Protein AF-A0A1M5PLD4-F1 (afdb_monomer)

Solvent-accessible surface area (backbone atoms only — not comparable to full-atom values): 11336 Å² total; per-residue (Å²): 134,87,62,93,56,51,36,60,50,42,36,48,51,48,53,49,51,46,45,51,51,51,41,50,60,40,27,74,75,39,67,71,73,40,43,75,38,76,52,76,76,56,95,65,91,59,80,93,46,71,67,48,44,72,75,56,38,36,60,62,52,76,90,51,43,53,62,52,34,28,76,71,70,70,48,74,62,45,51,58,68,57,54,54,54,49,51,52,52,39,48,39,50,76,76,72,46,80,70,97,60,92,45,52,65,54,33,55,51,45,39,38,54,26,44,23,60,42,42,27,75,74,70,74,44,47,58,72,79,75,63,91,56,95,57,75,54,31,62,63,50,24,49,34,39,47,70,67,54,69,66,74,54,42,58,71,52,61,77,44,47,94,71,36,59,81,50,64,47,87,91,40,66,68,59,53,52,54,52,52,54,37,48,58,55,28,70,67,57,80,79,83,126

Sequence (193 aa):
MDNDWWSELSVLQAAHAAEILIKARIAQQHPLLIFEHLPKPPATKTKLTLEHLLQQGRTYQYSELPDRLWATTGIQIPNPQLYKSFGLLRNTIQHFASPQNDVSKRSIEFIYGVIDPFINQCWELFAVDYNEDNEPYTYLVAGLIGNGVEFLVSPGVVEHLDYIEMNWPASNSKYKKIMLDRIKKAQTFPRKK

Foldseek 3Di:
DDDPCPQLVLLLVLLVVLLVLLLVLLCVLPNCLQFPDQQDQPPPRDDDDPVSCVPPTDGDDQVCSQVSSCVRPVDGFFPVVLSVVSVVSNCCVPPPHDDPDRNNVSSLLCCFRTVQVVCCVRPVDGPLQPDPDPPRNAPVVLVCQLVLHDHADALVCLVCVVNHDNNHDPPCPVSVVNVVVRSVVNVPDDPDD

pLDDT: mean 90.29, std 9.72, range [37.84, 98.62]

Mean predicted aligned error: 5.68 Å

Organism: NCBI:txid1437360

Radius of gyration: 19.72 Å; Cα contacts (8 Å, |Δi|>4): 217; chains: 1; bounding box: 49×43×58 Å

Structure (mmCIF, N/CA/C/O backbone):
data_AF-A0A1M5PLD4-F1
#
_entry.id   AF-A0A1M5PLD4-F1
#
loop_
_atom_site.group_PDB
_atom_site.id
_atom_site.type_symbol
_atom_site.label_atom_id
_atom_site.label_alt_id
_atom_site.label_comp_id
_atom_site.label_asym_id
_atom_site.label_entity_id
_atom_site.label_seq_id
_atom_site.pdbx_PDB_ins_code
_atom_site.Cartn_x
_atom_site.Cartn_y
_atom_site.Cartn_z
_atom_site.occupancy
_atom_site.B_iso_or_equiv
_atom_site.auth_seq_id
_atom_site.auth_comp_id
_atom_site.auth_asym_id
_atom_site.auth_atom_id
_atom_site.pdbx_PDB_model_num
ATOM 1 N N . MET A 1 1 ? -1.289 23.303 -16.456 1.00 46.41 1 MET A N 1
ATOM 2 C CA . MET A 1 1 ? -0.687 24.152 -15.411 1.00 46.41 1 MET A CA 1
ATOM 3 C C . MET A 1 1 ? -0.018 23.169 -14.483 1.00 46.41 1 MET A C 1
ATOM 5 O O . MET A 1 1 ? -0.729 22.420 -13.823 1.00 46.41 1 MET A O 1
ATOM 9 N N . ASP A 1 2 ? 1.302 23.063 -14.568 1.00 71.69 2 ASP A N 1
ATOM 10 C CA . ASP A 1 2 ? 2.048 22.089 -13.775 1.00 71.69 2 ASP A CA 1
ATOM 11 C C . ASP A 1 2 ? 2.184 22.648 -12.359 1.00 71.69 2 ASP A C 1
ATOM 13 O O . ASP A 1 2 ? 2.524 23.815 -12.178 1.00 71.69 2 ASP A O 1
ATOM 17 N N . ASN A 1 3 ? 1.783 21.860 -11.362 1.00 79.94 3 ASN A N 1
ATOM 18 C CA . ASN A 1 3 ? 1.912 22.228 -9.958 1.00 79.94 3 ASN A CA 1
ATOM 19 C C . ASN A 1 3 ? 3.288 21.759 -9.486 1.00 79.94 3 ASN A C 1
ATOM 21 O O . ASN A 1 3 ? 3.555 20.556 -9.483 1.00 79.94 3 ASN A O 1
ATOM 25 N N . ASP A 1 4 ? 4.126 22.699 -9.055 1.00 84.12 4 ASP A N 1
ATOM 26 C CA . ASP A 1 4 ? 5.490 22.424 -8.587 1.00 84.12 4 ASP A CA 1
ATOM 27 C C . ASP A 1 4 ? 5.535 21.444 -7.399 1.00 84.12 4 ASP A C 1
ATOM 29 O O . ASP A 1 4 ? 6.562 20.824 -7.148 1.00 84.12 4 ASP A O 1
ATOM 33 N N . TRP A 1 5 ? 4.410 21.254 -6.700 1.00 87.25 5 TRP A N 1
ATOM 34 C CA . TRP A 1 5 ? 4.294 20.432 -5.491 1.00 87.25 5 TRP A CA 1
ATOM 35 C C . TRP A 1 5 ? 3.696 19.039 -5.732 1.00 87.25 5 TRP A C 1
ATOM 37 O O . TRP A 1 5 ? 3.323 18.347 -4.778 1.00 87.25 5 TRP A O 1
ATOM 47 N N . TRP A 1 6 ? 3.540 18.614 -6.993 1.00 89.19 6 TRP A N 1
ATOM 48 C CA . TRP A 1 6 ? 2.963 17.300 -7.308 1.00 89.19 6 TRP A CA 1
ATOM 49 C C . TRP A 1 6 ? 3.764 16.148 -6.698 1.00 89.19 6 TRP A C 1
ATOM 51 O O . TRP A 1 6 ? 3.178 15.162 -6.243 1.00 89.19 6 TRP A O 1
ATOM 61 N N . SER A 1 7 ? 5.090 16.279 -6.645 1.00 89.94 7 SER A N 1
ATOM 62 C CA . SER A 1 7 ? 5.963 15.236 -6.111 1.00 89.94 7 SER A CA 1
ATOM 63 C C . SER A 1 7 ? 5.720 15.019 -4.612 1.00 89.94 7 SER A C 1
ATOM 65 O O . SER A 1 7 ? 5.542 13.889 -4.158 1.00 89.94 7 SER A O 1
ATOM 67 N N . GLU A 1 8 ? 5.580 16.093 -3.846 1.00 92.62 8 GLU A N 1
ATOM 68 C CA . GLU A 1 8 ? 5.349 16.090 -2.409 1.00 92.62 8 GLU A CA 1
ATOM 69 C C . GLU A 1 8 ? 3.926 15.661 -2.084 1.00 92.62 8 GLU A C 1
ATOM 71 O O . GLU A 1 8 ? 3.709 14.849 -1.182 1.00 92.62 8 GLU A O 1
ATOM 76 N N . LEU A 1 9 ? 2.952 16.150 -2.856 1.00 92.25 9 LEU A N 1
ATOM 77 C CA . LEU A 1 9 ? 1.566 15.730 -2.711 1.00 92.25 9 LEU A CA 1
ATOM 78 C C . LEU A 1 9 ? 1.423 14.226 -2.964 1.00 92.25 9 LEU A C 1
ATOM 80 O O . LEU A 1 9 ? 0.710 13.561 -2.215 1.00 92.25 9 LEU A O 1
ATOM 84 N N . SER A 1 10 ? 2.149 13.668 -3.940 1.00 92.94 10 SER A N 1
ATOM 85 C CA . SER A 1 10 ? 2.150 12.221 -4.186 1.00 92.94 10 SER A CA 1
ATOM 86 C C . SER A 1 10 ? 2.623 11.428 -2.961 1.00 92.94 10 SER A C 1
ATOM 88 O O . SER A 1 10 ? 2.040 10.391 -2.644 1.00 92.94 10 SER A O 1
ATOM 90 N N . VAL A 1 11 ? 3.609 11.944 -2.215 1.00 95.31 11 VAL A N 1
ATOM 91 C CA . VAL A 1 11 ? 4.102 11.306 -0.985 1.00 95.31 11 VAL A CA 1
ATOM 92 C C . VAL A 1 11 ? 3.022 11.303 0.092 1.00 95.31 11 VAL A C 1
ATOM 94 O O . VAL A 1 11 ? 2.773 10.271 0.722 1.00 95.31 11 VAL A O 1
ATOM 97 N N . LEU A 1 12 ? 2.357 12.445 0.294 1.00 95.56 12 LEU A N 1
ATOM 98 C CA . LEU A 1 12 ? 1.277 12.565 1.275 1.00 95.56 12 LEU A CA 1
ATOM 99 C C . LEU A 1 12 ? 0.110 11.629 0.936 1.00 95.56 12 LEU A C 1
ATOM 101 O O . LEU A 1 12 ? -0.390 10.934 1.822 1.00 95.56 12 LEU A O 1
ATOM 105 N N . GLN A 1 13 ? -0.288 11.571 -0.338 1.00 95.38 13 GLN A N 1
ATOM 106 C CA . GLN A 1 13 ? -1.383 10.716 -0.801 1.00 95.38 13 GLN A CA 1
ATOM 107 C C . GLN A 1 13 ? -1.043 9.232 -0.675 1.00 95.38 13 GLN A C 1
ATOM 109 O O . GLN A 1 13 ? -1.851 8.469 -0.152 1.00 95.38 13 GLN A O 1
ATOM 114 N N . ALA A 1 14 ? 0.162 8.816 -1.069 1.00 96.50 14 ALA A N 1
ATOM 115 C CA . ALA A 1 14 ? 0.575 7.422 -0.947 1.00 96.50 14 ALA A CA 1
ATOM 116 C C . ALA A 1 14 ? 0.630 6.975 0.526 1.00 96.50 14 ALA A C 1
ATOM 118 O O . ALA A 1 14 ? 0.134 5.900 0.869 1.00 96.50 14 ALA A O 1
ATOM 119 N N . ALA A 1 15 ? 1.154 7.816 1.426 1.00 97.44 15 ALA A N 1
ATOM 120 C CA . ALA A 1 15 ? 1.166 7.519 2.860 1.00 97.44 15 ALA A CA 1
ATOM 121 C C . ALA A 1 15 ? -0.254 7.423 3.440 1.00 97.44 15 ALA A C 1
ATOM 123 O O . ALA A 1 15 ? -0.547 6.513 4.218 1.00 97.44 15 ALA A O 1
ATOM 124 N N . HIS A 1 16 ? -1.144 8.333 3.038 1.00 97.50 16 HIS A N 1
ATOM 125 C CA . HIS A 1 16 ? -2.541 8.318 3.462 1.00 97.50 16 HIS A CA 1
ATOM 126 C C . HIS A 1 16 ? -3.288 7.080 2.944 1.00 97.50 16 HIS A C 1
ATOM 128 O O . HIS A 1 16 ? -4.022 6.447 3.703 1.00 97.50 16 HIS A O 1
ATOM 134 N N . ALA A 1 17 ? -3.049 6.679 1.692 1.00 97.69 17 ALA A N 1
ATOM 135 C CA . ALA A 1 17 ? -3.602 5.455 1.125 1.00 97.69 17 ALA A CA 1
ATOM 136 C C . ALA A 1 17 ? -3.172 4.221 1.935 1.00 97.69 17 ALA A C 1
ATOM 138 O O . ALA A 1 17 ? -4.021 3.417 2.319 1.00 97.69 17 ALA A O 1
ATOM 139 N N . ALA A 1 18 ? -1.882 4.100 2.274 1.00 98.25 18 ALA A N 1
ATOM 140 C CA . ALA A 1 18 ? -1.396 3.014 3.127 1.00 98.25 18 ALA A CA 1
ATOM 141 C C . ALA A 1 18 ? -2.081 3.007 4.505 1.00 98.25 18 ALA A C 1
ATOM 143 O O . ALA A 1 18 ? -2.504 1.952 4.975 1.00 98.25 18 ALA A O 1
ATOM 144 N N . GLU A 1 19 ? -2.243 4.172 5.135 1.00 98.12 19 GLU A N 1
ATOM 145 C CA . GLU A 1 19 ? -2.937 4.301 6.419 1.00 98.12 19 GLU A CA 1
ATOM 146 C C . GLU A 1 19 ? -4.396 3.827 6.345 1.00 98.12 19 GLU A C 1
ATOM 148 O O . GLU A 1 19 ? -4.826 3.040 7.196 1.00 98.12 19 GLU A O 1
ATOM 153 N N . ILE A 1 20 ? -5.140 4.243 5.316 1.00 98.00 20 ILE A N 1
ATOM 154 C CA . ILE A 1 20 ? -6.525 3.804 5.096 1.00 98.00 20 ILE A CA 1
ATOM 155 C C . ILE A 1 20 ? -6.579 2.290 4.884 1.00 98.00 20 ILE A C 1
ATOM 157 O O . ILE A 1 20 ? -7.383 1.615 5.527 1.00 98.00 20 ILE A O 1
ATOM 161 N N . LEU A 1 21 ? -5.717 1.743 4.025 1.00 98.56 21 LEU A N 1
ATOM 162 C CA . LEU A 1 21 ? -5.698 0.315 3.705 1.00 98.56 21 LEU A CA 1
ATOM 163 C C . LEU A 1 21 ? -5.365 -0.531 4.940 1.00 98.56 21 LEU A C 1
ATOM 165 O O . LEU A 1 21 ? -6.058 -1.507 5.230 1.00 98.56 21 LEU A O 1
ATOM 169 N N . ILE A 1 22 ? -4.356 -0.145 5.723 1.00 98.62 22 ILE A N 1
ATOM 170 C CA . ILE A 1 22 ? -3.995 -0.878 6.943 1.00 98.62 22 ILE A CA 1
ATOM 171 C C . ILE A 1 22 ? -5.142 -0.820 7.959 1.00 98.62 22 ILE A C 1
ATOM 173 O O . ILE A 1 22 ? -5.528 -1.853 8.514 1.00 98.62 22 ILE A O 1
ATOM 177 N N . LYS A 1 23 ? -5.749 0.357 8.162 1.00 98.25 23 LYS A N 1
ATOM 178 C CA . LYS A 1 23 ? -6.918 0.508 9.043 1.00 98.25 23 LYS A CA 1
ATOM 179 C C . LYS A 1 23 ? -8.108 -0.312 8.553 1.00 98.25 23 LYS A C 1
ATOM 181 O O . LYS A 1 23 ? -8.759 -0.951 9.374 1.00 98.25 23 LYS A O 1
ATOM 186 N N . ALA A 1 24 ? -8.361 -0.369 7.247 1.00 98.25 24 ALA A N 1
ATOM 187 C CA . ALA A 1 24 ? -9.416 -1.199 6.673 1.00 98.25 24 ALA A CA 1
ATOM 188 C C . ALA A 1 24 ? -9.186 -2.683 6.987 1.00 98.25 24 ALA A C 1
ATOM 190 O O . ALA A 1 24 ? -10.098 -3.362 7.460 1.00 98.25 24 ALA A O 1
ATOM 191 N N . ARG A 1 25 ? -7.952 -3.179 6.824 1.00 98.38 25 ARG A N 1
ATOM 192 C CA . ARG A 1 25 ? -7.620 -4.571 7.151 1.00 98.38 25 ARG A CA 1
ATOM 193 C C . ARG A 1 25 ? -7.785 -4.885 8.639 1.00 98.38 25 ARG A C 1
ATOM 195 O O . ARG A 1 25 ? -8.290 -5.960 8.967 1.00 98.38 25 ARG A O 1
ATOM 202 N N . ILE A 1 26 ? -7.391 -3.975 9.530 1.00 98.38 26 ILE A N 1
ATOM 203 C CA . ILE A 1 26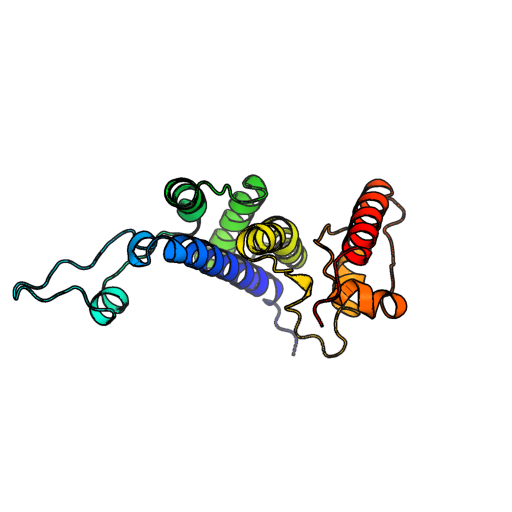 ? -7.597 -4.112 10.983 1.00 98.38 26 ILE A CA 1
ATOM 204 C C . ILE A 1 26 ? -9.097 -4.097 11.314 1.00 98.38 26 ILE A C 1
ATOM 206 O O . ILE A 1 26 ? -9.580 -4.947 12.061 1.00 98.38 26 ILE A O 1
ATOM 210 N N . ALA A 1 27 ? -9.858 -3.173 10.724 1.00 97.06 27 ALA A N 1
ATOM 211 C CA . ALA A 1 27 ? -11.294 -3.036 10.952 1.00 97.06 27 ALA A CA 1
ATOM 212 C C . ALA A 1 27 ? -12.095 -4.269 10.501 1.00 97.06 27 ALA A C 1
ATOM 214 O O . ALA A 1 27 ? -13.130 -4.557 11.100 1.00 97.06 27 ALA A O 1
ATOM 215 N N . GLN A 1 28 ? -11.599 -5.033 9.515 1.00 97.69 28 GLN A N 1
ATOM 216 C CA . GLN A 1 28 ? -12.172 -6.334 9.145 1.00 97.69 28 GLN A CA 1
ATOM 217 C C . GLN A 1 28 ? -12.115 -7.368 10.283 1.00 97.69 28 GLN A C 1
ATOM 219 O O . GLN A 1 28 ? -12.927 -8.287 10.281 1.00 97.69 28 GLN A O 1
ATOM 224 N N . GLN A 1 29 ? -11.193 -7.237 11.247 1.00 97.50 29 GLN A N 1
ATOM 225 C CA . GLN A 1 29 ? -11.220 -8.053 12.469 1.00 97.50 29 GLN A CA 1
ATOM 226 C C . GLN A 1 29 ? -12.275 -7.530 13.437 1.00 97.50 29 GLN A C 1
ATOM 228 O O . GLN A 1 29 ? -13.125 -8.279 13.911 1.00 97.50 29 GLN A O 1
ATOM 233 N N . HIS A 1 30 ? -12.219 -6.230 13.727 1.00 94.75 30 HIS A N 1
ATOM 234 C CA . HIS A 1 30 ? -13.245 -5.537 14.492 1.00 94.75 30 HIS A CA 1
ATOM 235 C C . HIS A 1 30 ? -13.099 -4.011 14.320 1.00 94.75 30 HIS A C 1
ATOM 237 O O . HIS A 1 30 ? -12.012 -3.483 14.577 1.00 94.75 30 HIS A O 1
ATOM 243 N N . PRO A 1 31 ? -14.166 -3.255 13.983 1.00 91.62 31 PRO A N 1
ATOM 244 C CA . PRO A 1 31 ? -14.062 -1.826 13.665 1.00 91.62 31 PRO A CA 1
ATOM 245 C C . PRO A 1 31 ? -13.464 -0.955 14.774 1.00 91.62 31 PRO A C 1
ATOM 247 O O . PRO A 1 31 ? -12.789 0.023 14.486 1.00 91.62 31 PRO A O 1
ATOM 250 N N . LEU A 1 32 ? -13.672 -1.304 16.048 1.00 93.19 32 LEU A N 1
ATOM 251 C CA . LEU A 1 32 ? -13.125 -0.518 17.165 1.00 93.19 32 LEU A CA 1
ATOM 252 C C . LEU A 1 32 ? -11.601 -0.644 17.333 1.00 93.19 32 LEU A C 1
ATOM 254 O O . LEU A 1 32 ? -11.014 0.166 18.040 1.00 93.19 32 LEU A O 1
ATOM 258 N N . LEU A 1 33 ? -10.946 -1.617 16.688 1.00 95.44 33 LEU A N 1
ATOM 259 C CA . LEU A 1 33 ? -9.505 -1.859 16.853 1.00 95.44 33 LEU A CA 1
ATOM 260 C C . LEU A 1 33 ? -8.618 -0.812 16.173 1.00 95.44 33 LEU A C 1
ATOM 262 O O . LEU A 1 33 ? -7.420 -0.772 16.437 1.00 95.44 33 LEU A O 1
ATOM 266 N N . ILE A 1 34 ? -9.180 0.042 15.315 1.00 95.44 34 ILE A N 1
ATOM 267 C CA . ILE A 1 34 ? -8.429 1.148 14.702 1.00 95.44 34 ILE A CA 1
ATOM 268 C C . ILE A 1 34 ? -8.330 2.370 15.623 1.00 95.44 34 ILE A C 1
ATOM 270 O O . ILE A 1 34 ? -7.590 3.303 15.305 1.00 95.44 34 ILE A O 1
ATOM 274 N N . PHE A 1 35 ? -9.082 2.388 16.729 1.00 94.44 35 PHE A N 1
ATOM 275 C CA . PHE A 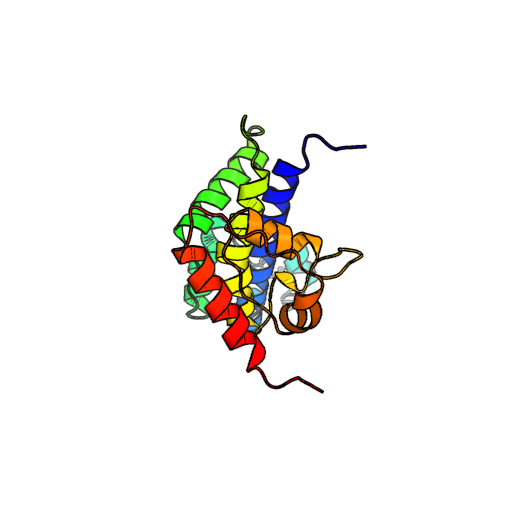1 35 ? -9.134 3.507 17.663 1.00 94.44 35 PHE A CA 1
ATOM 276 C C . PHE A 1 35 ? -8.108 3.340 18.783 1.00 94.44 35 PHE A C 1
ATOM 278 O O . PHE A 1 35 ? -8.121 2.356 19.515 1.00 94.44 35 PHE A O 1
ATOM 285 N N . GLU A 1 36 ? -7.258 4.349 18.943 1.00 94.12 36 GLU A N 1
ATOM 286 C CA . GLU A 1 36 ? -6.386 4.516 20.104 1.00 94.12 36 GLU A CA 1
ATOM 287 C C . GLU A 1 36 ? -7.198 4.990 21.316 1.00 94.12 36 GLU A C 1
ATOM 289 O O . GLU A 1 36 ? -7.021 4.504 22.431 1.00 94.12 36 GLU A O 1
ATOM 294 N N . HIS A 1 37 ? -8.137 5.911 21.079 1.00 90.12 37 HIS A N 1
ATOM 295 C CA . HIS A 1 37 ? -9.015 6.460 22.102 1.00 90.12 37 HIS A CA 1
ATOM 296 C C . HIS A 1 37 ? -10.472 6.299 21.679 1.00 90.12 37 HIS A C 1
ATOM 298 O O . HIS A 1 37 ? -10.907 6.863 20.670 1.00 90.12 37 HIS A O 1
ATOM 304 N N . LEU A 1 38 ? -11.228 5.548 22.481 1.00 88.00 38 LEU A N 1
ATOM 305 C CA . LEU A 1 38 ? -12.677 5.455 22.348 1.00 88.00 38 LEU A CA 1
ATOM 306 C C . LEU A 1 38 ? -13.362 6.609 23.099 1.00 88.00 38 LEU A C 1
ATOM 308 O O . LEU A 1 38 ? -12.885 7.016 24.164 1.00 88.00 38 LEU A O 1
ATOM 312 N N . PRO A 1 39 ? -14.498 7.116 22.586 1.00 83.25 39 PRO A N 1
ATOM 313 C CA . PRO A 1 39 ? -15.314 8.097 23.288 1.00 83.25 39 PRO A CA 1
ATOM 314 C C . PRO A 1 39 ? -15.721 7.580 24.666 1.00 83.25 39 PRO A C 1
ATOM 316 O O . PRO A 1 39 ? -16.083 6.409 24.825 1.00 83.25 39 PRO A O 1
ATOM 319 N N . LYS A 1 40 ? -15.697 8.458 25.671 1.00 80.06 40 LYS A N 1
ATOM 320 C CA . LYS A 1 40 ? -16.232 8.110 26.990 1.00 80.06 40 LYS A CA 1
ATOM 321 C C . LYS A 1 40 ? -17.753 7.965 26.882 1.00 80.06 40 LYS A C 1
ATOM 323 O O . LYS A 1 40 ? -18.381 8.782 26.207 1.00 80.06 40 LYS A O 1
ATOM 328 N N . PRO A 1 41 ? -18.360 6.965 27.541 1.00 72.69 41 PRO A N 1
ATOM 329 C CA . PRO A 1 41 ? -19.806 6.831 27.534 1.00 72.69 41 PRO A CA 1
ATOM 330 C C . PRO A 1 41 ? -20.440 8.089 28.150 1.00 72.69 41 PRO A C 1
ATOM 332 O O . PRO A 1 41 ? -19.971 8.546 29.200 1.00 72.69 41 PRO A O 1
ATOM 335 N N . PRO A 1 42 ? -21.482 8.665 27.525 1.00 69.31 42 PRO A N 1
ATOM 336 C CA . PRO A 1 42 ? -22.216 9.769 28.126 1.00 69.31 42 PRO A CA 1
ATOM 337 C C . PRO A 1 42 ? -22.838 9.343 29.467 1.00 69.31 42 PRO A C 1
ATOM 339 O O . PRO A 1 42 ? -23.078 8.162 29.725 1.00 69.31 42 PRO A O 1
ATOM 342 N N . ALA A 1 43 ? -23.089 10.319 30.349 1.00 68.56 43 ALA A N 1
ATOM 343 C CA . ALA A 1 43 ? -23.638 10.072 31.689 1.00 68.56 43 ALA A CA 1
ATOM 344 C C . ALA A 1 43 ? -25.000 9.348 31.645 1.00 68.56 43 ALA A C 1
ATOM 346 O O . ALA A 1 43 ? -25.336 8.562 32.532 1.00 68.56 43 ALA A O 1
ATOM 347 N N . THR A 1 44 ? -25.766 9.574 30.580 1.00 67.75 44 THR A N 1
ATOM 348 C CA . THR A 1 44 ? -26.911 8.757 30.196 1.00 67.75 44 THR A CA 1
ATOM 349 C C . THR A 1 44 ? -26.386 7.512 29.484 1.00 67.75 44 THR A C 1
ATOM 351 O O . THR A 1 44 ? -25.793 7.615 28.419 1.00 67.75 44 THR A O 1
ATOM 354 N N . LYS A 1 45 ? -26.562 6.326 30.081 1.00 63.66 45 LYS A N 1
ATOM 355 C CA . LYS A 1 45 ? -26.036 5.038 29.582 1.00 63.66 45 LYS A CA 1
ATOM 356 C C . LYS A 1 45 ? -26.624 4.645 28.214 1.00 63.66 45 LYS A C 1
ATOM 358 O O . LYS A 1 45 ? -27.475 3.762 28.129 1.00 63.66 45 LYS A O 1
ATOM 363 N N . THR A 1 46 ? -26.178 5.285 27.142 1.00 72.50 46 THR A N 1
ATOM 364 C CA . THR A 1 46 ? -26.501 4.933 25.759 1.00 72.50 46 THR A CA 1
ATOM 365 C C . THR A 1 46 ? -25.383 4.083 25.159 1.00 72.50 46 THR A C 1
ATOM 367 O O . THR A 1 46 ? -24.243 4.078 25.627 1.00 72.50 46 THR A O 1
ATOM 370 N N . LYS A 1 47 ? -25.725 3.286 24.142 1.00 82.38 47 LYS A N 1
ATOM 371 C CA . LYS A 1 47 ? -24.736 2.505 23.391 1.00 82.38 47 LYS A CA 1
ATOM 372 C C . LYS A 1 47 ? -23.818 3.453 22.614 1.00 82.38 47 LYS A C 1
ATOM 374 O O . LYS A 1 47 ? -24.269 4.498 22.152 1.00 82.38 47 LYS A O 1
ATOM 379 N N . LEU A 1 48 ? -22.560 3.052 22.424 1.00 82.69 48 LEU A N 1
ATOM 380 C CA . LEU A 1 48 ? -21.628 3.749 21.537 1.00 82.69 48 LEU A CA 1
ATOM 381 C C . LEU A 1 48 ? -22.234 3.837 20.128 1.00 82.69 48 LEU A C 1
ATOM 383 O O . LEU A 1 48 ? -22.605 2.812 19.554 1.00 82.69 48 LEU A O 1
ATOM 387 N N . THR A 1 49 ? -22.343 5.049 19.582 1.00 85.25 49 THR A N 1
ATOM 388 C CA . THR A 1 49 ? -22.841 5.279 18.217 1.00 85.25 49 THR A CA 1
ATOM 389 C C . THR A 1 49 ? -21.704 5.691 17.288 1.00 85.25 49 THR A C 1
ATOM 391 O O . THR A 1 49 ? -20.653 6.153 17.737 1.00 85.25 49 THR A O 1
ATOM 394 N N . LEU A 1 50 ? -21.930 5.559 15.979 1.00 84.12 50 LEU A N 1
ATOM 395 C CA . LEU A 1 50 ? -20.996 6.036 14.958 1.00 84.12 50 LEU A CA 1
ATOM 396 C C . LEU A 1 50 ? -20.708 7.537 15.105 1.00 84.12 50 LEU A C 1
ATOM 398 O O . LEU A 1 50 ? -19.570 7.959 14.951 1.00 84.12 50 LEU A O 1
ATOM 402 N N . GLU A 1 51 ? -21.714 8.333 15.464 1.00 84.88 51 GLU A N 1
ATOM 403 C CA . GLU A 1 51 ? -21.555 9.773 15.677 1.00 84.88 51 GLU A CA 1
ATOM 404 C C . GLU A 1 51 ? -20.536 10.086 16.784 1.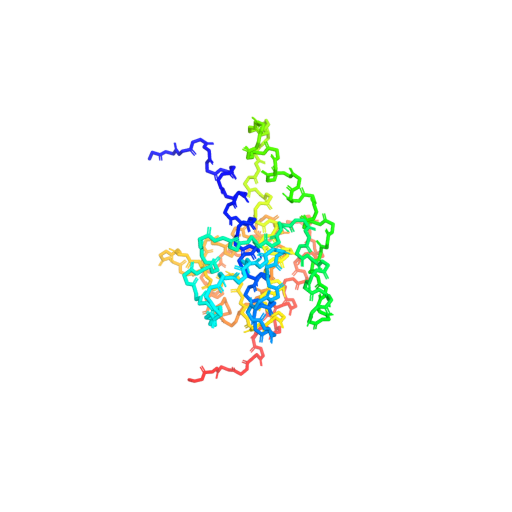00 84.88 51 GLU A C 1
ATOM 406 O O . GLU A 1 51 ? -19.645 10.910 16.583 1.00 84.88 51 GLU A O 1
ATOM 411 N N . HIS A 1 52 ? -20.584 9.361 17.910 1.00 84.50 52 HIS A N 1
ATOM 412 C CA . HIS A 1 52 ? -19.589 9.514 18.977 1.00 84.50 52 HIS A CA 1
ATOM 413 C C . HIS A 1 52 ? -18.178 9.168 18.483 1.00 84.50 52 HIS A C 1
ATOM 415 O O . HIS A 1 52 ? -17.220 9.872 18.802 1.00 84.50 52 HIS A O 1
ATOM 421 N N . LEU A 1 53 ? -18.043 8.096 17.693 1.00 86.88 53 LEU A N 1
ATOM 422 C CA . LEU A 1 53 ? -16.763 7.676 17.115 1.00 86.88 53 LEU A CA 1
ATOM 423 C C . LEU A 1 53 ? -16.197 8.722 16.148 1.00 86.88 53 LEU A C 1
ATOM 425 O O . LEU A 1 53 ? -15.001 8.987 16.191 1.00 86.88 53 LEU A O 1
ATOM 429 N N . LEU A 1 54 ? -17.039 9.335 15.313 1.00 83.38 54 LEU A N 1
ATOM 430 C CA . LEU A 1 54 ? -16.619 10.358 14.352 1.00 83.38 54 LEU A CA 1
ATOM 431 C C . LEU A 1 54 ? -16.229 11.679 15.029 1.00 83.38 54 LEU A C 1
ATOM 433 O O . LEU A 1 54 ? -15.301 12.341 14.576 1.00 83.38 54 LEU A O 1
ATOM 437 N N . GLN A 1 55 ? -16.919 12.066 16.106 1.00 84.50 55 GLN A N 1
ATOM 438 C CA . GLN A 1 55 ? -16.665 13.337 16.793 1.00 84.50 55 GLN A CA 1
ATOM 439 C C . GLN A 1 55 ? -15.506 13.266 17.794 1.00 84.50 55 GLN A C 1
ATOM 441 O O . GLN A 1 55 ? -14.784 14.246 17.971 1.00 84.50 55 GLN A O 1
ATOM 446 N N . GLN A 1 56 ? -15.354 12.140 18.498 1.00 84.88 56 GLN A N 1
ATOM 447 C CA . GLN A 1 56 ? -14.446 12.031 19.649 1.00 84.88 56 GLN A CA 1
ATOM 448 C C . GLN A 1 56 ? -13.455 10.872 19.549 1.00 84.88 56 GLN A C 1
ATOM 450 O O . GLN A 1 56 ? -12.517 10.804 20.347 1.00 84.88 56 GLN A O 1
ATOM 455 N N . GLY A 1 57 ? -13.648 9.952 18.605 1.00 86.38 57 GLY A N 1
ATOM 456 C CA . GLY A 1 57 ? -12.724 8.849 18.403 1.00 86.38 57 GLY A CA 1
ATOM 457 C C . GLY A 1 57 ? -11.400 9.343 17.828 1.00 86.38 57 GLY A C 1
ATOM 458 O O . GLY A 1 57 ? -11.364 10.181 16.929 1.00 86.38 57 GLY A O 1
ATOM 459 N N . ARG A 1 58 ? -10.290 8.804 18.337 1.00 92.06 58 ARG A N 1
ATOM 460 C CA . ARG A 1 58 ? -8.960 9.015 17.748 1.00 92.06 58 ARG A CA 1
ATOM 461 C C . ARG A 1 58 ? -8.421 7.692 17.260 1.00 92.06 58 ARG A C 1
ATOM 463 O O . ARG A 1 58 ? -8.403 6.723 18.016 1.00 92.06 58 ARG A O 1
ATOM 470 N N . THR A 1 59 ? -8.017 7.655 15.997 1.00 94.38 59 THR A N 1
ATOM 471 C CA . THR A 1 59 ? -7.432 6.458 15.393 1.00 94.38 59 THR A CA 1
ATOM 472 C C . THR A 1 59 ? -5.920 6.457 15.546 1.00 94.38 59 THR A C 1
ATOM 474 O O . THR A 1 59 ? -5.315 7.519 15.678 1.00 94.38 59 THR A O 1
ATOM 477 N N . TYR A 1 60 ? -5.322 5.265 15.538 1.00 95.69 60 TYR A N 1
ATOM 478 C CA . TYR A 1 60 ? -3.869 5.112 15.617 1.00 95.69 60 TYR A CA 1
ATOM 479 C C . TYR A 1 60 ? -3.152 5.888 14.511 1.00 95.69 60 TYR A C 1
ATOM 481 O O . TYR A 1 60 ? -3.650 5.983 13.380 1.00 95.69 60 TYR A O 1
ATOM 489 N N . GLN A 1 61 ? -1.975 6.419 14.838 1.00 95.19 61 GLN A N 1
ATOM 490 C CA . GLN A 1 61 ? -1.156 7.172 13.893 1.00 95.19 61 GLN A CA 1
ATOM 491 C C . GLN A 1 61 ? -0.377 6.238 12.965 1.00 95.19 61 GLN A C 1
ATOM 493 O O . GLN A 1 61 ? -0.072 5.103 13.329 1.00 95.19 61 GLN A O 1
ATOM 498 N N . TYR A 1 62 ? 0.017 6.747 11.794 1.00 96.62 62 TYR A N 1
ATOM 499 C CA . TYR A 1 62 ? 0.777 6.024 10.766 1.00 96.62 62 TYR A CA 1
ATOM 500 C C . TYR A 1 62 ? 1.907 5.134 11.318 1.00 96.62 62 TYR A C 1
ATOM 502 O O . TYR A 1 62 ? 2.038 3.976 10.919 1.00 96.62 62 TYR A O 1
ATOM 510 N N . SER A 1 63 ? 2.724 5.648 12.245 1.00 96.56 63 SER A N 1
ATOM 511 C CA . SER A 1 63 ? 3.877 4.923 12.799 1.00 96.56 63 SER A CA 1
ATOM 512 C C . SER A 1 63 ? 3.504 3.722 13.666 1.00 96.56 63 SER A C 1
ATOM 514 O O . SER A 1 63 ? 4.316 2.816 13.810 1.00 96.56 63 SER A O 1
ATOM 516 N N . GLU A 1 64 ? 2.301 3.709 14.239 1.00 97.25 64 GLU A N 1
ATOM 517 C CA . GLU A 1 64 ? 1.821 2.647 15.131 1.00 97.25 64 GLU A CA 1
ATOM 518 C C . GLU A 1 64 ? 1.083 1.536 14.373 1.00 97.25 64 GLU A C 1
ATOM 520 O O . GLU A 1 64 ? 0.889 0.437 14.895 1.00 97.25 64 GLU A O 1
ATOM 525 N N . LEU A 1 65 ? 0.651 1.806 13.137 1.00 98.06 65 LEU A N 1
ATOM 526 C CA . LEU A 1 65 ? -0.180 0.885 12.363 1.00 98.06 65 LEU A CA 1
ATOM 527 C C . LEU A 1 65 ? 0.470 -0.478 12.089 1.00 98.06 65 LEU A C 1
ATOM 529 O O . LEU A 1 65 ? -0.262 -1.463 12.186 1.00 98.06 65 LEU A O 1
ATOM 533 N N . PRO A 1 66 ? 1.782 -0.601 11.795 1.00 98.06 66 PRO A N 1
ATOM 534 C CA . PRO A 1 66 ? 2.400 -1.912 11.591 1.00 98.06 66 PRO A CA 1
ATOM 535 C C . PRO A 1 66 ? 2.266 -2.842 12.803 1.00 98.06 66 PRO A C 1
ATOM 537 O O . PRO A 1 66 ? 1.893 -4.005 12.647 1.00 98.06 66 PRO A O 1
ATOM 540 N N . ASP A 1 67 ? 2.494 -2.322 14.010 1.00 97.56 67 ASP A N 1
ATOM 541 C CA . ASP A 1 67 ? 2.409 -3.110 15.243 1.00 97.56 67 ASP A CA 1
ATOM 542 C C . ASP A 1 67 ? 0.960 -3.511 15.538 1.00 97.56 67 ASP A C 1
ATOM 544 O O . ASP A 1 67 ? 0.683 -4.643 15.940 1.00 97.56 67 ASP A O 1
ATOM 548 N N . ARG A 1 68 ? 0.007 -2.604 15.281 1.00 97.56 68 ARG A N 1
ATOM 549 C CA . ARG A 1 68 ? -1.430 -2.881 15.432 1.00 97.56 68 ARG A CA 1
ATOM 550 C C . ARG A 1 68 ? -1.928 -3.902 14.418 1.00 97.56 68 ARG A C 1
ATOM 552 O O . ARG A 1 68 ? -2.691 -4.795 14.789 1.00 97.56 68 ARG A O 1
ATOM 559 N N . LEU A 1 69 ? -1.489 -3.803 13.167 1.00 98.38 69 LEU A N 1
ATOM 560 C CA . LEU A 1 69 ? -1.796 -4.771 12.119 1.00 98.38 69 LEU A CA 1
ATOM 561 C C . LEU A 1 69 ? -1.322 -6.165 12.533 1.00 98.38 69 LEU A C 1
ATOM 563 O O . LEU A 1 69 ? -2.122 -7.103 12.529 1.00 98.38 69 LEU A O 1
ATOM 567 N N . TRP A 1 70 ? -0.066 -6.288 12.963 1.00 98.31 70 TRP A N 1
ATOM 568 C CA . TRP A 1 70 ? 0.486 -7.559 13.419 1.00 98.31 70 TRP A CA 1
ATOM 569 C C . TRP A 1 70 ? -0.273 -8.112 14.628 1.00 98.31 70 TRP A C 1
ATOM 571 O O . TRP A 1 70 ? -0.717 -9.258 14.595 1.00 98.31 70 TRP A O 1
ATOM 581 N N . ALA A 1 71 ? -0.503 -7.294 15.656 1.00 97.69 71 ALA A N 1
ATOM 582 C CA . ALA A 1 71 ? -1.158 -7.742 16.883 1.00 97.69 71 ALA A CA 1
ATOM 583 C C . ALA A 1 71 ? -2.608 -8.211 16.667 1.00 97.69 71 ALA A C 1
ATOM 585 O O . ALA A 1 71 ? -3.087 -9.081 17.389 1.00 97.69 71 ALA A O 1
ATOM 586 N N . THR A 1 72 ? -3.317 -7.635 15.692 1.00 97.19 72 THR A N 1
ATOM 587 C CA . THR A 1 72 ? -4.744 -7.921 15.456 1.00 97.19 72 THR A CA 1
ATOM 588 C C . THR A 1 72 ? -4.993 -8.941 14.349 1.00 97.19 72 THR A C 1
ATOM 590 O O . THR A 1 72 ? -6.024 -9.608 14.362 1.00 97.19 72 THR A O 1
ATOM 593 N N . THR A 1 73 ? -4.079 -9.076 13.384 1.00 97.56 73 THR A N 1
ATOM 594 C CA . THR A 1 73 ? -4.275 -9.929 12.196 1.00 97.56 73 THR A CA 1
ATOM 595 C C . THR A 1 73 ? -3.197 -10.993 12.005 1.00 97.56 73 THR A C 1
ATOM 597 O O . THR A 1 73 ? -3.387 -11.897 11.195 1.00 97.56 73 THR A O 1
ATOM 600 N N . GLY A 1 74 ? -2.057 -10.876 12.691 1.00 97.69 74 GLY A N 1
ATOM 601 C CA . GLY A 1 74 ? -0.853 -11.672 12.442 1.00 97.69 74 GLY A CA 1
ATOM 602 C C . GLY A 1 74 ? -0.0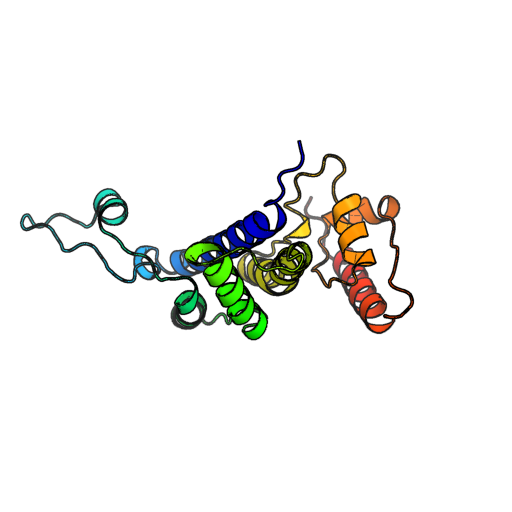52 -11.252 11.201 1.00 97.69 74 GLY A C 1
ATOM 603 O O . GLY A 1 74 ? 1.032 -11.785 10.976 1.00 97.69 74 GLY A O 1
ATOM 604 N N . ILE A 1 75 ? -0.542 -10.298 10.399 1.00 97.88 75 ILE A N 1
ATOM 605 C CA . ILE A 1 75 ? 0.122 -9.834 9.173 1.00 97.88 75 ILE A CA 1
ATOM 606 C C . ILE A 1 75 ? 1.256 -8.866 9.522 1.00 97.88 75 ILE A C 1
ATOM 608 O O . ILE A 1 75 ? 1.066 -7.915 10.276 1.00 97.88 75 ILE A O 1
ATOM 612 N N . GLN A 1 76 ? 2.431 -9.083 8.933 1.00 97.75 76 GLN A N 1
ATOM 613 C CA . GLN A 1 76 ? 3.536 -8.126 8.968 1.00 97.75 76 GLN A CA 1
ATOM 614 C C . GLN A 1 76 ? 3.467 -7.203 7.751 1.00 97.75 76 GLN A C 1
ATOM 616 O O . GLN A 1 76 ? 3.149 -7.654 6.652 1.00 97.75 76 GLN A O 1
ATOM 621 N N . ILE A 1 77 ? 3.786 -5.919 7.934 1.00 97.50 77 ILE A N 1
ATOM 622 C CA . ILE A 1 77 ? 3.832 -4.978 6.813 1.00 97.50 77 ILE A CA 1
ATOM 623 C C . ILE A 1 77 ? 4.966 -5.371 5.844 1.00 97.50 77 ILE A C 1
ATOM 625 O O . ILE A 1 77 ? 6.087 -5.633 6.299 1.00 97.50 77 ILE A O 1
ATOM 629 N N . PRO A 1 78 ? 4.723 -5.411 4.521 1.00 97.56 78 PRO A N 1
ATOM 630 C CA . PRO A 1 78 ? 5.790 -5.621 3.553 1.00 97.56 78 PRO A CA 1
ATOM 631 C C . PRO A 1 78 ? 6.830 -4.501 3.632 1.00 97.56 78 PRO A C 1
ATOM 633 O O . PRO A 1 78 ? 6.486 -3.334 3.799 1.00 97.56 78 PRO A O 1
ATOM 636 N N . ASN A 1 79 ? 8.108 -4.868 3.510 1.00 97.50 79 ASN A N 1
ATOM 637 C CA . ASN A 1 79 ? 9.242 -3.939 3.503 1.00 97.50 79 ASN A CA 1
ATOM 638 C C . ASN A 1 79 ? 9.176 -2.866 4.625 1.00 97.50 79 ASN A C 1
ATOM 640 O O . ASN A 1 79 ? 9.047 -1.665 4.356 1.00 97.50 79 ASN A O 1
ATOM 644 N N . PRO A 1 80 ? 9.276 -3.272 5.907 1.00 97.25 80 PRO A N 1
ATOM 645 C CA . PRO A 1 80 ? 9.090 -2.367 7.046 1.00 97.25 80 PRO A CA 1
ATOM 646 C C . PRO A 1 80 ? 10.113 -1.221 7.086 1.00 97.25 80 PRO A C 1
ATOM 648 O O . PRO A 1 80 ? 9.813 -0.133 7.584 1.00 97.25 80 PRO A O 1
ATOM 651 N N . GLN A 1 81 ? 11.313 -1.423 6.534 1.00 97.81 81 GLN A N 1
ATOM 652 C CA . GLN A 1 81 ? 12.329 -0.376 6.410 1.00 97.81 81 GLN A CA 1
ATOM 653 C C . GLN A 1 81 ? 11.878 0.733 5.449 1.00 97.81 81 GLN A C 1
ATOM 655 O O . GLN A 1 81 ? 12.033 1.921 5.759 1.00 97.81 81 GLN A O 1
ATOM 660 N N . LEU A 1 82 ? 11.281 0.366 4.311 1.00 97.62 82 LEU A N 1
ATOM 661 C CA . LEU A 1 82 ? 10.705 1.329 3.377 1.00 97.62 82 LEU A CA 1
ATOM 662 C C . LEU A 1 82 ? 9.501 2.043 3.997 1.00 97.62 82 LEU A C 1
ATOM 664 O O . LEU A 1 82 ? 9.451 3.267 3.950 1.00 97.62 82 LEU A O 1
ATOM 668 N N . TYR A 1 83 ? 8.607 1.324 4.683 1.00 98.31 83 TYR A N 1
ATOM 669 C CA . TYR A 1 83 ? 7.477 1.944 5.388 1.00 98.31 83 TYR A CA 1
ATOM 670 C C . TYR A 1 83 ? 7.919 3.013 6.396 1.00 98.31 83 TYR A C 1
ATOM 672 O O . TYR A 1 83 ? 7.374 4.121 6.420 1.00 98.31 83 TYR A O 1
ATOM 680 N N . LYS A 1 84 ? 8.946 2.707 7.199 1.00 97.75 84 LYS A N 1
ATOM 681 C CA . LYS A 1 84 ? 9.494 3.631 8.200 1.00 97.75 84 LYS A CA 1
ATOM 682 C C . LYS A 1 84 ? 10.154 4.853 7.560 1.00 97.75 84 LYS A C 1
ATOM 684 O O . LYS A 1 84 ? 9.889 5.976 7.983 1.00 97.75 84 LYS A O 1
ATOM 689 N N . SER A 1 85 ? 11.015 4.649 6.563 1.00 96.56 85 SER A N 1
ATOM 690 C CA . SER A 1 85 ? 11.701 5.758 5.882 1.00 96.56 85 SER A CA 1
ATOM 691 C C . SER A 1 85 ? 10.733 6.651 5.098 1.00 96.56 85 SER A C 1
ATOM 693 O O . SER A 1 85 ? 10.882 7.872 5.122 1.00 96.56 85 SER A O 1
ATOM 695 N N . PHE A 1 86 ? 9.690 6.073 4.499 1.00 96.81 86 PHE A N 1
ATOM 696 C CA . PHE A 1 86 ? 8.631 6.826 3.832 1.00 96.81 86 PHE A CA 1
ATOM 697 C C . PHE A 1 86 ? 7.788 7.644 4.822 1.00 96.81 86 PHE A C 1
ATOM 699 O O . PHE A 1 86 ? 7.499 8.811 4.568 1.00 96.81 86 PHE A O 1
ATOM 706 N N . GLY A 1 87 ? 7.482 7.089 6.001 1.00 96.12 87 GLY A N 1
ATOM 707 C CA . GLY A 1 87 ? 6.819 7.828 7.081 1.00 96.12 87 GLY A CA 1
ATOM 708 C C . GLY A 1 87 ? 7.622 9.040 7.570 1.00 96.12 87 GLY A C 1
ATOM 709 O O . GLY A 1 87 ? 7.051 10.101 7.824 1.00 96.12 87 GLY A O 1
ATOM 710 N N . LEU A 1 88 ? 8.954 8.918 7.643 1.00 94.69 88 LEU A N 1
ATOM 711 C CA . LEU A 1 88 ? 9.835 10.051 7.947 1.00 94.69 88 LEU A CA 1
ATOM 712 C C . LEU A 1 88 ? 9.752 11.132 6.862 1.00 94.69 88 LEU A C 1
ATOM 714 O O . LEU A 1 88 ? 9.594 12.304 7.193 1.00 94.69 88 LEU A O 1
ATOM 718 N N . LEU A 1 89 ? 9.801 10.744 5.584 1.00 94.88 89 LEU A N 1
ATOM 719 C CA . LEU A 1 89 ? 9.677 11.676 4.460 1.00 94.88 89 LEU A CA 1
ATOM 720 C C . LEU A 1 89 ? 8.337 12.426 4.485 1.00 94.88 89 LEU A C 1
ATOM 722 O O . LEU A 1 89 ? 8.316 13.653 4.394 1.00 94.88 89 LEU A O 1
ATOM 726 N N . ARG A 1 90 ? 7.232 11.698 4.680 1.00 95.06 90 ARG A N 1
ATOM 727 C CA . ARG A 1 90 ? 5.887 12.269 4.833 1.00 95.06 90 ARG A CA 1
ATOM 728 C C . ARG A 1 90 ? 5.843 13.296 5.961 1.00 95.06 90 ARG A C 1
ATOM 730 O O . ARG A 1 90 ? 5.289 14.375 5.778 1.00 95.06 90 ARG A O 1
ATOM 737 N N . ASN A 1 91 ? 6.427 12.986 7.119 1.00 93.12 91 ASN A N 1
ATOM 738 C CA . ASN A 1 91 ? 6.441 13.905 8.259 1.00 93.12 91 ASN A CA 1
ATOM 739 C C . ASN A 1 91 ? 7.273 15.162 7.983 1.00 93.12 91 ASN A C 1
ATOM 741 O O . ASN A 1 91 ? 6.858 16.250 8.377 1.00 93.12 91 ASN A O 1
ATOM 745 N N . THR A 1 92 ? 8.401 15.026 7.280 1.00 92.62 92 THR A N 1
ATOM 746 C CA . THR A 1 92 ? 9.215 16.168 6.841 1.00 92.62 92 THR A CA 1
ATOM 747 C C . THR A 1 92 ? 8.406 17.117 5.962 1.00 92.62 92 THR A C 1
ATOM 749 O O . THR A 1 92 ? 8.340 18.308 6.259 1.00 92.62 92 THR A O 1
ATOM 752 N N . ILE A 1 93 ? 7.736 16.580 4.939 1.00 92.38 93 ILE A N 1
ATOM 753 C CA . ILE A 1 93 ? 6.910 17.362 4.009 1.00 92.38 93 ILE A CA 1
ATOM 754 C C . ILE A 1 93 ? 5.736 18.022 4.741 1.00 92.38 93 ILE A C 1
ATOM 756 O O . ILE A 1 93 ? 5.471 19.203 4.545 1.00 92.38 93 ILE A O 1
ATOM 760 N N . GLN A 1 94 ? 5.037 17.277 5.602 1.00 89.56 94 GLN A N 1
ATOM 761 C CA . GLN A 1 94 ? 3.822 17.768 6.251 1.00 89.56 94 GLN A CA 1
ATOM 762 C C . GLN A 1 94 ? 4.076 18.829 7.329 1.00 89.56 94 GLN A C 1
ATOM 764 O O . GLN A 1 94 ? 3.242 19.714 7.517 1.00 89.56 94 GLN A O 1
ATOM 769 N N . HIS A 1 95 ? 5.170 18.717 8.085 1.00 86.88 95 HIS A N 1
ATOM 770 C CA . HIS A 1 95 ? 5.389 19.548 9.273 1.00 86.88 95 HIS A CA 1
ATOM 771 C C . HIS A 1 95 ? 6.501 20.583 9.124 1.00 86.88 95 HIS A C 1
ATOM 773 O O . HIS A 1 95 ? 6.567 21.496 9.944 1.00 86.88 95 HIS A O 1
ATOM 779 N N . PHE A 1 96 ? 7.375 20.446 8.125 1.00 84.88 96 PHE A N 1
ATOM 780 C CA . PHE A 1 96 ? 8.560 21.287 8.008 1.00 84.88 96 PHE A CA 1
ATOM 781 C C . PHE A 1 96 ? 8.655 21.949 6.637 1.00 84.88 96 PHE A C 1
ATOM 783 O O . PHE A 1 96 ? 8.253 23.100 6.485 1.00 84.88 96 PHE A O 1
ATOM 790 N N . ALA A 1 97 ? 9.226 21.255 5.655 1.00 81.94 97 ALA A N 1
ATOM 791 C CA . ALA A 1 97 ? 9.559 21.832 4.362 1.00 81.94 97 ALA A CA 1
ATOM 792 C C . ALA A 1 97 ? 9.596 20.762 3.270 1.00 81.94 97 ALA A C 1
ATOM 794 O O . ALA A 1 97 ? 9.835 19.581 3.540 1.00 81.94 97 ALA A O 1
ATOM 795 N N . SER A 1 98 ? 9.421 21.211 2.028 1.00 79.38 98 SER A N 1
ATOM 796 C CA . SER A 1 98 ? 9.702 20.386 0.862 1.00 79.38 98 SER A CA 1
ATOM 797 C C . SER A 1 98 ? 11.202 20.028 0.811 1.00 79.38 98 SER A C 1
ATOM 799 O O . SER A 1 98 ? 12.061 20.895 1.028 1.00 79.38 98 SER A O 1
ATOM 801 N N . PRO A 1 99 ? 11.546 18.749 0.582 1.00 80.75 99 PRO A N 1
ATOM 802 C CA . PRO A 1 99 ? 12.922 18.331 0.367 1.00 80.75 99 PRO A CA 1
ATOM 803 C C . PRO A 1 99 ? 13.469 18.901 -0.950 1.00 80.75 99 PRO A C 1
ATOM 805 O O . PRO A 1 99 ? 12.786 18.952 -1.957 1.00 80.75 99 PRO A O 1
ATOM 808 N N . GLN A 1 100 ? 14.754 19.256 -0.965 1.00 73.75 100 GLN A N 1
ATOM 809 C CA . GLN A 1 100 ? 15.426 19.865 -2.129 1.00 73.75 100 GLN A CA 1
ATOM 810 C C . GLN A 1 100 ? 15.568 18.932 -3.354 1.00 73.75 100 GLN A C 1
ATOM 812 O O . GLN A 1 100 ? 16.029 19.368 -4.403 1.00 73.75 100 GLN A O 1
ATOM 817 N N . ASN A 1 101 ? 15.222 17.648 -3.222 1.00 75.31 101 ASN A N 1
ATOM 818 C CA . ASN A 1 101 ? 15.367 16.643 -4.276 1.00 75.31 101 ASN A CA 1
ATOM 819 C C . ASN A 1 101 ? 13.990 16.205 -4.776 1.00 75.31 101 ASN A C 1
ATOM 821 O O . ASN A 1 101 ? 13.069 16.096 -3.972 1.00 75.31 101 ASN A O 1
ATOM 825 N N . ASP A 1 102 ? 13.892 15.840 -6.057 1.00 75.38 102 ASP A N 1
ATOM 826 C CA . ASP A 1 102 ? 12.685 15.216 -6.604 1.00 75.38 102 ASP A CA 1
ATOM 827 C C . ASP A 1 102 ? 12.355 13.915 -5.848 1.00 75.38 102 ASP A C 1
ATOM 829 O O . ASP A 1 102 ? 13.154 12.970 -5.789 1.00 75.38 102 ASP A O 1
ATOM 833 N N . VAL A 1 103 ? 11.168 13.883 -5.241 1.00 84.31 103 VAL A N 1
ATOM 834 C CA . VAL A 1 103 ? 10.652 12.749 -4.464 1.00 84.31 103 VAL A CA 1
ATOM 835 C C . VAL A 1 103 ? 9.605 11.934 -5.217 1.00 84.31 103 VAL A C 1
ATOM 837 O O . VAL A 1 103 ? 9.100 10.960 -4.660 1.00 84.31 103 VAL A O 1
ATOM 840 N N . SER A 1 104 ? 9.319 12.256 -6.480 1.00 79.56 104 SER A N 1
ATOM 841 C CA . SER A 1 104 ? 8.338 11.554 -7.322 1.00 79.56 104 SER A CA 1
ATOM 842 C C . SER A 1 104 ? 8.551 10.035 -7.320 1.00 79.56 104 SER A C 1
ATOM 844 O O . SER A 1 104 ? 7.632 9.251 -7.068 1.00 79.56 104 SER A O 1
ATOM 846 N N . LYS A 1 105 ? 9.809 9.606 -7.474 1.00 88.88 105 LYS A N 1
ATOM 847 C CA . LYS A 1 105 ? 10.196 8.191 -7.464 1.00 88.88 105 LYS A CA 1
ATOM 848 C C . LYS A 1 105 ? 9.913 7.498 -6.128 1.00 88.88 105 LYS A C 1
ATOM 850 O O . LYS A 1 105 ? 9.637 6.299 -6.115 1.00 88.88 105 LYS A O 1
ATOM 855 N N . ARG A 1 106 ? 9.943 8.225 -5.005 1.00 92.88 106 ARG A N 1
ATOM 856 C CA . ARG A 1 106 ? 9.722 7.644 -3.670 1.00 92.88 106 ARG A CA 1
ATOM 857 C C . ARG A 1 106 ? 8.312 7.109 -3.513 1.00 92.88 106 ARG A C 1
ATOM 859 O O . ARG A 1 106 ? 8.142 6.048 -2.920 1.00 92.88 106 ARG A O 1
ATOM 866 N N . SER A 1 107 ? 7.320 7.810 -4.052 1.00 94.12 107 SER A N 1
ATOM 867 C CA . SER A 1 107 ? 5.925 7.369 -4.003 1.00 94.12 107 SER A CA 1
ATOM 868 C C . SER A 1 107 ? 5.728 6.082 -4.796 1.00 94.12 107 SER A C 1
ATOM 870 O O . SER A 1 107 ? 5.109 5.152 -4.293 1.00 94.12 107 SER A O 1
ATOM 872 N N . ILE A 1 108 ? 6.333 5.980 -5.983 1.00 94.31 108 ILE A N 1
ATOM 873 C CA . ILE A 1 108 ? 6.303 4.761 -6.804 1.00 94.31 108 ILE A CA 1
ATOM 874 C C . ILE A 1 108 ? 6.983 3.594 -6.072 1.00 94.31 108 ILE A C 1
ATOM 876 O O . ILE A 1 108 ? 6.408 2.511 -5.969 1.00 94.31 108 ILE A O 1
ATOM 880 N N . GLU A 1 109 ? 8.179 3.814 -5.515 1.00 95.38 109 GLU A N 1
ATOM 881 C CA . GLU A 1 109 ? 8.893 2.806 -4.719 1.00 95.38 109 GLU A CA 1
ATOM 882 C C . GLU A 1 109 ? 8.048 2.328 -3.531 1.00 95.38 109 GLU A C 1
ATOM 884 O O . GLU A 1 109 ? 7.994 1.131 -3.258 1.00 95.38 109 GLU A O 1
ATOM 889 N N . PHE A 1 110 ? 7.364 3.240 -2.838 1.00 97.56 110 PHE A N 1
ATOM 890 C CA . PHE A 1 110 ? 6.511 2.908 -1.700 1.00 97.56 110 PHE A CA 1
ATOM 891 C C . PHE A 1 110 ? 5.238 2.163 -2.109 1.00 97.56 110 PHE A C 1
ATOM 893 O O . PHE A 1 110 ? 4.894 1.160 -1.479 1.00 97.56 110 PHE A O 1
ATOM 900 N N . ILE A 1 111 ? 4.566 2.597 -3.179 1.00 97.31 111 ILE A N 1
ATOM 901 C CA . ILE A 1 111 ? 3.366 1.929 -3.691 1.00 97.31 111 ILE A CA 1
ATOM 902 C C . ILE A 1 111 ? 3.699 0.481 -4.035 1.00 97.31 111 ILE A C 1
ATOM 904 O O . ILE A 1 111 ? 3.090 -0.425 -3.477 1.00 97.31 111 ILE A O 1
ATOM 908 N N . TYR A 1 112 ? 4.710 0.236 -4.864 1.00 97.38 112 TYR A N 1
ATOM 909 C CA . TYR A 1 112 ? 4.996 -1.124 -5.329 1.00 97.38 112 TYR A CA 1
ATOM 910 C C . TYR A 1 112 ? 5.864 -1.949 -4.371 1.00 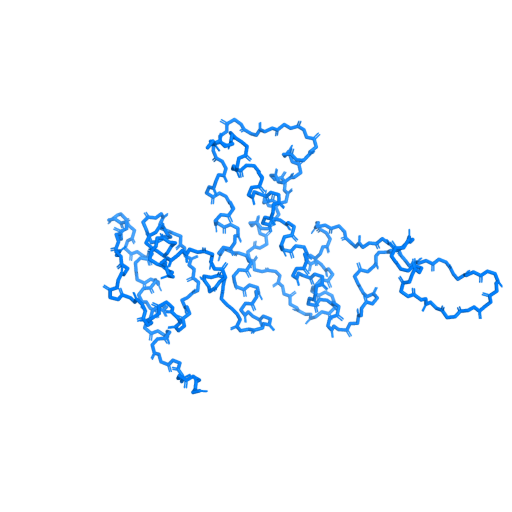97.38 112 TYR A C 1
ATOM 912 O O . TYR A 1 112 ? 5.854 -3.177 -4.414 1.00 97.38 112 TYR A O 1
ATOM 920 N N . GLY A 1 113 ? 6.581 -1.295 -3.457 1.00 97.62 113 GLY A N 1
ATOM 921 C CA . GLY A 1 113 ? 7.379 -1.955 -2.427 1.00 97.62 113 GLY A CA 1
ATOM 922 C C . GLY A 1 113 ? 6.615 -2.284 -1.143 1.00 97.62 113 GLY A C 1
ATOM 923 O O . GLY A 1 113 ? 7.078 -3.138 -0.384 1.00 97.62 113 GLY A O 1
ATOM 924 N N . VAL A 1 114 ? 5.481 -1.620 -0.881 1.00 98.44 114 VAL A N 1
ATOM 925 C CA . VAL A 1 114 ? 4.700 -1.781 0.359 1.00 98.44 114 VAL A CA 1
ATOM 926 C C . VAL A 1 114 ? 3.212 -1.979 0.093 1.00 98.44 114 VAL A C 1
ATOM 928 O O . VAL A 1 114 ? 2.657 -2.981 0.539 1.00 98.44 114 VAL A O 1
ATOM 931 N N . ILE A 1 115 ? 2.556 -1.042 -0.600 1.00 98.50 115 ILE A N 1
ATOM 932 C CA . ILE A 1 115 ? 1.093 -1.065 -0.771 1.00 98.50 115 ILE A CA 1
ATOM 933 C C . ILE A 1 115 ? 0.667 -2.248 -1.642 1.00 98.50 115 ILE A C 1
ATOM 935 O O . ILE A 1 115 ? -0.159 -3.040 -1.209 1.00 98.50 115 ILE A O 1
ATOM 939 N N . ASP A 1 116 ? 1.250 -2.397 -2.828 1.00 98.25 116 ASP A N 1
ATOM 940 C CA . ASP A 1 116 ? 0.947 -3.453 -3.797 1.00 98.25 116 ASP A CA 1
ATOM 941 C C . ASP A 1 116 ? 1.051 -4.868 -3.188 1.00 98.25 116 ASP A C 1
ATOM 943 O O . ASP A 1 116 ? 0.049 -5.588 -3.176 1.00 98.25 116 ASP A O 1
ATOM 947 N N . PRO A 1 117 ? 2.176 -5.275 -2.561 1.00 98.31 117 PRO A N 1
ATOM 948 C CA . PRO A 1 117 ? 2.235 -6.572 -1.891 1.00 98.31 117 PRO A CA 1
ATOM 949 C C . PRO A 1 117 ? 1.267 -6.685 -0.707 1.00 98.31 117 PRO A C 1
ATOM 951 O O . PRO A 1 117 ? 0.745 -7.772 -0.456 1.00 98.31 117 PRO A O 1
ATOM 954 N N . PHE A 1 118 ? 0.995 -5.592 0.014 1.00 98.62 118 PHE A N 1
ATOM 955 C CA . PHE A 1 118 ? 0.079 -5.614 1.153 1.00 98.62 118 PHE A CA 1
ATOM 956 C C . PHE A 1 118 ? -1.371 -5.854 0.716 1.00 98.62 118 PHE A C 1
ATOM 958 O O . PHE A 1 118 ? -2.040 -6.731 1.268 1.00 98.62 118 PHE A O 1
ATOM 965 N N . ILE A 1 119 ? -1.856 -5.118 -0.287 1.00 98.38 119 ILE A N 1
ATOM 966 C CA . ILE A 1 119 ? -3.225 -5.276 -0.791 1.00 98.38 119 ILE A CA 1
ATOM 967 C C . ILE A 1 119 ? -3.408 -6.616 -1.500 1.00 98.38 119 ILE A C 1
ATOM 969 O O . ILE A 1 119 ? -4.477 -7.214 -1.392 1.00 98.38 119 ILE A O 1
ATOM 973 N N . ASN A 1 120 ? -2.361 -7.125 -2.155 1.00 97.94 120 ASN A N 1
ATOM 974 C CA . ASN A 1 120 ? -2.393 -8.444 -2.769 1.00 97.94 120 ASN A CA 1
ATOM 975 C C . ASN A 1 120 ? -2.512 -9.548 -1.718 1.00 97.94 120 ASN A C 1
ATOM 977 O O . ASN A 1 120 ? -3.374 -10.414 -1.828 1.00 97.94 120 ASN A O 1
ATOM 981 N N . GLN A 1 121 ? -1.718 -9.472 -0.648 1.00 97.75 121 GLN A N 1
ATOM 982 C CA . GLN A 1 121 ? -1.816 -10.413 0.466 1.00 97.75 121 GLN A CA 1
ATOM 983 C C . GLN A 1 121 ? -3.186 -10.359 1.163 1.00 97.75 121 GLN A C 1
ATOM 985 O O . GLN A 1 121 ? -3.673 -11.384 1.638 1.00 97.75 121 GLN A O 1
ATOM 990 N N . CYS A 1 122 ? -3.794 -9.175 1.272 1.00 97.56 122 CYS A N 1
ATOM 991 C CA . CYS A 1 122 ? -5.044 -8.999 2.012 1.00 97.56 122 CYS A CA 1
ATOM 992 C C . CYS A 1 122 ? -6.299 -9.321 1.192 1.00 97.56 122 CYS A C 1
ATOM 994 O O . CYS A 1 122 ? -7.260 -9.846 1.754 1.00 97.56 122 CYS A O 1
ATOM 996 N N . TRP A 1 123 ? -6.307 -8.980 -0.098 1.00 97.62 123 TRP A N 1
ATOM 997 C CA . TRP A 1 123 ? -7.514 -8.980 -0.931 1.00 97.62 123 TRP A CA 1
ATOM 998 C C . TRP A 1 123 ? -7.287 -9.494 -2.359 1.00 97.62 123 TRP A C 1
ATOM 1000 O O . TRP A 1 123 ? -8.193 -9.382 -3.179 1.00 97.62 123 TRP A O 1
ATOM 1010 N N . GLU A 1 124 ? -6.106 -10.039 -2.671 1.00 96.31 124 GLU A N 1
ATOM 1011 C CA . GLU A 1 124 ? -5.727 -10.496 -4.022 1.00 96.31 124 GLU A CA 1
ATOM 1012 C C . GLU A 1 124 ? -5.823 -9.391 -5.092 1.00 96.31 124 GLU A C 1
ATOM 1014 O O . GLU A 1 124 ? -6.035 -9.660 -6.273 1.00 96.31 124 GLU A O 1
ATOM 1019 N N . LEU A 1 125 ? -5.663 -8.134 -4.669 1.00 96.69 125 LEU A N 1
ATOM 1020 C CA . LEU A 1 125 ? -5.669 -6.955 -5.535 1.00 96.69 125 LEU A CA 1
ATOM 1021 C C . LEU A 1 125 ? -4.261 -6.629 -6.046 1.00 96.69 125 LEU A C 1
ATOM 1023 O O . LEU A 1 125 ? -3.268 -7.061 -5.459 1.00 96.69 125 LEU A O 1
ATOM 1027 N N . PHE A 1 126 ? -4.177 -5.844 -7.118 1.00 96.81 126 PHE A N 1
ATOM 1028 C CA . PHE A 1 126 ? -2.921 -5.376 -7.705 1.00 96.81 126 PHE A CA 1
ATOM 1029 C C . PHE A 1 126 ? -2.974 -3.859 -7.857 1.00 96.81 126 PHE A C 1
ATOM 1031 O O . PHE A 1 126 ? -3.929 -3.332 -8.422 1.00 96.81 126 PHE A O 1
ATOM 1038 N N . ALA A 1 127 ? -1.959 -3.140 -7.379 1.00 96.19 127 ALA A N 1
ATOM 1039 C CA . ALA A 1 127 ? -1.956 -1.677 -7.414 1.00 96.19 127 ALA A CA 1
ATOM 1040 C C . ALA A 1 127 ? -1.952 -1.139 -8.852 1.00 96.19 127 ALA A C 1
ATOM 1042 O O . ALA A 1 127 ? -2.566 -0.110 -9.122 1.00 96.19 127 ALA A O 1
ATOM 1043 N N . VAL A 1 128 ? -1.324 -1.871 -9.780 1.00 94.94 128 VAL A N 1
ATOM 1044 C CA . VAL A 1 128 ? -1.308 -1.538 -11.214 1.00 94.94 128 VAL A CA 1
ATOM 1045 C C . VAL A 1 128 ? -2.702 -1.488 -11.845 1.00 94.94 128 VAL A C 1
ATOM 1047 O O . VAL A 1 128 ? -2.876 -0.784 -12.833 1.00 94.94 128 VAL A O 1
ATOM 1050 N N . ASP A 1 129 ? -3.696 -2.178 -11.278 1.00 94.50 129 ASP A N 1
ATOM 1051 C CA . ASP A 1 129 ? -5.068 -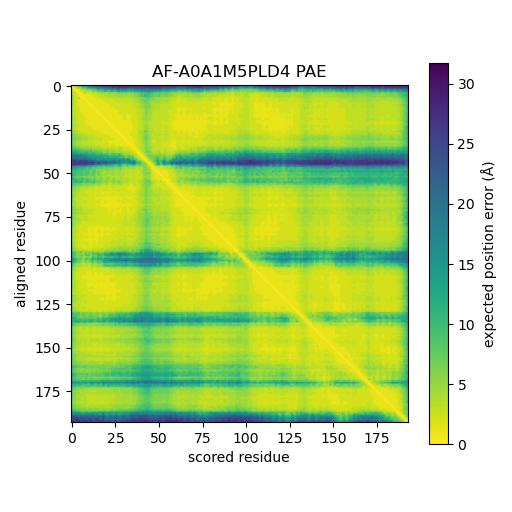2.213 -11.810 1.00 94.50 129 ASP A CA 1
ATOM 1052 C C . ASP A 1 129 ? -5.886 -0.970 -11.425 1.00 94.50 129 ASP A C 1
ATOM 1054 O O . ASP A 1 129 ? -6.966 -0.749 -11.965 1.00 94.50 129 ASP A O 1
ATOM 1058 N N . TYR A 1 130 ? -5.372 -0.134 -10.518 1.00 91.44 130 TYR A N 1
ATOM 1059 C CA . TYR A 1 130 ? -6.021 1.094 -10.048 1.00 91.44 130 TYR A CA 1
ATOM 1060 C C . TYR A 1 130 ? -5.368 2.347 -10.647 1.00 91.44 130 TYR A C 1
ATOM 1062 O O . TYR A 1 130 ? -5.140 3.335 -9.950 1.00 91.44 130 TYR A O 1
ATOM 1070 N N . ASN A 1 131 ? -5.033 2.291 -11.938 1.00 84.81 131 ASN A N 1
ATOM 1071 C CA . ASN A 1 131 ? -4.545 3.439 -12.699 1.00 84.81 131 ASN A CA 1
ATOM 1072 C C . ASN A 1 131 ? -5.710 4.147 -13.408 1.00 84.81 131 ASN A C 1
ATOM 1074 O O . ASN A 1 131 ? -6.629 3.491 -13.891 1.00 84.81 131 ASN A O 1
ATOM 1078 N N . GLU A 1 132 ? -5.674 5.479 -13.462 1.00 80.31 132 GLU A N 1
ATOM 1079 C CA . GLU A 1 132 ? -6.698 6.304 -14.126 1.00 80.31 132 GLU A CA 1
ATOM 1080 C C . GLU A 1 132 ? -6.280 6.715 -15.553 1.00 80.31 132 GLU A C 1
ATOM 1082 O O . GLU A 1 132 ? -6.800 7.687 -16.102 1.00 80.31 132 GLU A O 1
ATOM 1087 N N . ASP A 1 133 ? -5.326 6.001 -16.162 1.00 78.19 133 ASP A N 1
ATOM 1088 C CA . ASP A 1 133 ? -4.842 6.330 -17.502 1.00 78.19 133 ASP A CA 1
ATOM 1089 C C . ASP A 1 133 ? -5.911 6.019 -18.561 1.00 78.19 133 ASP A C 1
ATOM 1091 O O . ASP A 1 133 ? -6.580 4.985 -18.531 1.00 78.19 133 ASP A O 1
ATOM 1095 N N . ASN A 1 134 ? -6.033 6.905 -19.557 1.00 75.06 134 ASN A N 1
ATOM 1096 C CA . ASN A 1 134 ? -6.931 6.699 -20.702 1.00 75.06 134 ASN A CA 1
ATOM 1097 C C . ASN A 1 134 ? -6.547 5.462 -21.531 1.00 75.06 134 ASN A C 1
ATOM 1099 O O . ASN A 1 134 ? -7.404 4.856 -22.172 1.00 75.06 134 ASN A O 1
ATOM 1103 N N . GLU A 1 135 ? -5.258 5.114 -21.532 1.00 79.00 135 GLU A N 1
ATOM 1104 C CA . GLU A 1 135 ? -4.715 3.888 -22.108 1.00 79.00 135 GLU A CA 1
ATOM 1105 C C . GLU A 1 135 ? -4.294 2.970 -20.958 1.00 79.00 135 GLU A C 1
ATOM 1107 O O . GLU A 1 135 ? -3.217 3.171 -20.385 1.00 79.00 135 GLU A O 1
ATOM 1112 N N . PRO A 1 136 ? -5.133 1.985 -20.585 1.00 79.94 136 PRO A N 1
ATOM 1113 C CA . PRO A 1 136 ? -4.873 1.144 -19.430 1.00 79.94 136 PRO A CA 1
ATOM 1114 C C . PRO A 1 136 ? -3.498 0.489 -19.524 1.00 79.94 136 PRO A C 1
ATOM 1116 O O . PRO A 1 136 ? -3.164 -0.134 -20.532 1.00 79.94 136 PRO A O 1
ATOM 1119 N N . TYR A 1 137 ? -2.719 0.590 -18.448 1.00 86.44 137 TYR A N 1
ATOM 1120 C CA . TYR A 1 137 ? -1.419 -0.069 -18.269 1.00 86.44 137 TYR A CA 1
ATOM 1121 C C . TYR A 1 137 ? -0.267 0.419 -19.164 1.00 86.44 137 TYR A C 1
ATOM 1123 O O . TYR A 1 137 ? 0.876 0.290 -18.728 1.00 86.44 137 TYR A O 1
ATOM 1131 N N . THR A 1 138 ? -0.510 0.980 -20.355 1.00 87.00 138 THR A N 1
ATOM 1132 C CA . THR A 1 138 ? 0.533 1.322 -21.343 1.00 87.00 138 THR A CA 1
ATOM 1133 C C . THR A 1 138 ? 1.650 2.165 -20.735 1.00 87.00 138 THR A C 1
ATOM 1135 O O . THR A 1 138 ? 2.797 1.719 -20.648 1.00 87.00 138 THR A O 1
ATOM 1138 N N . TYR A 1 139 ? 1.321 3.369 -20.268 1.00 89.69 139 TYR A N 1
ATOM 1139 C CA . TYR A 1 139 ? 2.321 4.323 -19.791 1.00 89.69 139 TYR A CA 1
ATOM 1140 C C . TYR A 1 139 ? 2.824 3.986 -18.393 1.00 89.69 139 TYR A C 1
ATOM 1142 O O . TYR A 1 139 ? 4.034 4.016 -18.153 1.00 89.69 139 TYR A O 1
ATOM 1150 N N . LEU A 1 140 ? 1.921 3.605 -17.485 1.00 91.56 140 LEU A N 1
ATOM 1151 C CA . LEU A 1 140 ? 2.294 3.207 -16.134 1.00 91.56 140 LEU A CA 1
ATOM 1152 C C . LEU A 1 140 ? 3.268 2.021 -16.142 1.00 91.56 140 LEU A C 1
ATOM 1154 O O . LEU A 1 140 ? 4.344 2.112 -15.553 1.00 91.56 140 LEU A O 1
ATOM 1158 N N . VAL A 1 141 ? 2.936 0.918 -16.821 1.00 93.94 141 VAL A N 1
ATOM 1159 C CA . VAL A 1 141 ? 3.774 -0.291 -16.811 1.00 93.94 141 VAL A CA 1
ATOM 1160 C C . VAL A 1 141 ? 5.083 -0.062 -17.560 1.00 93.94 141 VAL A C 1
ATOM 1162 O O . VAL A 1 141 ? 6.137 -0.456 -17.053 1.00 93.94 141 VAL A O 1
ATOM 1165 N N . ALA A 1 142 ? 5.057 0.618 -18.711 1.00 92.69 142 ALA A N 1
ATOM 1166 C CA . ALA A 1 142 ? 6.283 0.991 -19.419 1.00 92.69 142 ALA A CA 1
ATOM 1167 C C . ALA A 1 142 ? 7.194 1.859 -18.533 1.00 92.69 142 ALA A C 1
ATOM 1169 O O . ALA A 1 142 ? 8.400 1.608 -18.441 1.00 92.69 142 ALA A O 1
ATOM 1170 N N . GLY A 1 143 ? 6.614 2.819 -17.805 1.00 91.69 143 GLY A N 1
ATOM 1171 C CA . GLY A 1 143 ? 7.317 3.662 -16.843 1.00 91.69 143 GLY A CA 1
ATOM 1172 C C . GLY A 1 143 ? 7.937 2.865 -15.694 1.00 91.69 143 GLY A C 1
ATOM 1173 O O . GLY A 1 143 ? 9.108 3.075 -15.366 1.00 91.69 143 GLY A O 1
ATOM 1174 N N . LEU A 1 144 ? 7.206 1.913 -15.109 1.00 93.75 144 LEU A N 1
ATOM 1175 C CA . LEU A 1 144 ? 7.723 1.041 -14.046 1.00 93.75 144 LEU A CA 1
ATOM 1176 C C . LEU A 1 144 ? 8.891 0.180 -14.535 1.00 93.75 144 LEU A C 1
ATOM 1178 O O . LEU A 1 144 ? 9.918 0.102 -13.855 1.00 93.75 144 LEU A O 1
ATOM 1182 N N . ILE A 1 145 ? 8.762 -0.406 -15.731 1.00 94.25 145 ILE A N 1
ATOM 1183 C CA . ILE A 1 145 ? 9.815 -1.211 -16.361 1.00 94.25 145 ILE A CA 1
ATOM 1184 C C . ILE A 1 145 ? 11.057 -0.364 -16.629 1.00 94.25 145 ILE A C 1
ATOM 1186 O O . ILE A 1 145 ? 12.148 -0.732 -16.185 1.00 94.25 145 ILE A O 1
ATOM 1190 N N . GLY A 1 146 ? 10.897 0.785 -17.288 1.00 92.00 146 GLY A N 1
ATOM 1191 C CA . GLY A 1 146 ? 11.999 1.688 -17.626 1.00 92.00 146 GLY A CA 1
ATOM 1192 C C . GLY A 1 146 ? 12.754 2.210 -16.403 1.00 92.00 146 GLY A C 1
ATOM 1193 O O . GLY A 1 146 ? 13.972 2.375 -16.447 1.00 92.00 146 GLY A O 1
ATOM 1194 N N . ASN A 1 147 ? 12.059 2.394 -15.278 1.00 90.56 147 ASN A N 1
ATOM 1195 C CA . ASN A 1 147 ? 12.662 2.835 -14.019 1.00 90.56 147 ASN A CA 1
ATOM 1196 C C . ASN A 1 147 ? 13.223 1.694 -13.154 1.00 90.56 147 ASN A C 1
ATOM 1198 O O . ASN A 1 147 ? 13.805 1.962 -12.096 1.00 90.56 147 ASN A O 1
ATOM 1202 N N . GLY A 1 148 ? 13.072 0.436 -13.582 1.00 93.00 148 GLY A N 1
ATOM 1203 C CA . GLY A 1 148 ? 13.533 -0.733 -12.835 1.00 93.00 148 GLY A CA 1
ATOM 1204 C C . GLY A 1 148 ? 12.762 -0.970 -11.536 1.00 93.00 148 GLY A C 1
ATOM 1205 O O . GLY A 1 148 ? 13.338 -1.477 -10.573 1.00 93.00 148 GLY A O 1
ATOM 1206 N N . VAL A 1 149 ? 11.490 -0.566 -11.482 1.00 93.62 149 VAL A N 1
ATOM 1207 C CA . VAL A 1 149 ? 10.626 -0.740 -10.310 1.00 93.62 149 VAL A CA 1
ATOM 1208 C C . VAL A 1 149 ? 9.996 -2.124 -10.361 1.00 93.62 149 VAL A C 1
ATOM 1210 O O . VAL A 1 149 ? 9.380 -2.509 -11.354 1.00 93.62 149 VAL A O 1
ATOM 1213 N N . GLU A 1 150 ? 10.171 -2.900 -9.295 1.00 95.19 150 GLU A N 1
ATOM 1214 C CA . GLU A 1 150 ? 9.508 -4.192 -9.144 1.00 95.19 150 GLU A CA 1
ATOM 1215 C C . GLU A 1 150 ? 8.053 -3.995 -8.713 1.00 95.19 150 GLU A C 1
ATOM 1217 O O . GLU A 1 150 ? 7.807 -3.326 -7.718 1.00 95.19 150 GLU A O 1
ATOM 1222 N N . PHE A 1 151 ? 7.110 -4.633 -9.408 1.00 96.25 151 PHE A N 1
ATOM 1223 C CA . PHE A 1 151 ? 5.674 -4.605 -9.092 1.00 96.25 151 PHE A CA 1
ATOM 1224 C C . PHE A 1 151 ? 5.033 -5.986 -9.296 1.00 96.25 151 PHE A C 1
ATOM 1226 O O . PHE A 1 151 ? 5.623 -6.865 -9.945 1.00 96.25 151 PHE A O 1
ATOM 1233 N N . LEU A 1 152 ? 3.863 -6.228 -8.710 1.00 96.88 152 LEU A N 1
ATOM 1234 C CA . LEU A 1 152 ? 3.084 -7.435 -8.968 1.00 96.88 152 LEU A CA 1
ATOM 1235 C C . LEU A 1 152 ? 2.344 -7.312 -10.300 1.00 96.88 152 LEU A C 1
ATOM 1237 O O . LEU A 1 152 ? 1.703 -6.309 -10.588 1.00 96.88 152 LEU A O 1
ATOM 1241 N N . VAL A 1 153 ? 2.440 -8.353 -11.125 1.00 95.81 153 VAL A N 1
ATOM 1242 C CA . VAL A 1 153 ? 1.823 -8.369 -12.455 1.00 95.81 153 VAL A CA 1
ATOM 1243 C C . VAL A 1 153 ? 0.432 -8.978 -12.343 1.00 95.81 153 VAL A C 1
ATOM 1245 O O . VAL A 1 153 ? 0.306 -10.149 -11.978 1.00 95.81 153 VAL A O 1
ATOM 1248 N N . SER A 1 154 ? -0.590 -8.186 -12.659 1.00 94.88 154 SER A N 1
ATOM 1249 C CA . SER A 1 154 ? -1.978 -8.636 -12.692 1.00 94.88 154 SER A CA 1
ATOM 1250 C C . SER A 1 154 ? -2.314 -9.356 -14.006 1.00 94.88 154 SER A C 1
ATOM 1252 O O . SER A 1 154 ? -1.604 -9.201 -15.008 1.00 94.88 154 SER A O 1
ATOM 1254 N N . PRO A 1 155 ? -3.421 -10.119 -14.054 1.00 92.56 155 PRO A N 1
ATOM 1255 C CA . PRO A 1 155 ? -3.962 -10.626 -15.314 1.00 92.56 155 PRO A CA 1
ATOM 1256 C C . PRO A 1 155 ? -4.312 -9.510 -16.312 1.00 92.56 155 PRO A C 1
ATOM 1258 O O . PRO A 1 155 ? -4.095 -9.691 -17.507 1.00 92.56 155 PRO A O 1
ATOM 1261 N N . GLY A 1 156 ? -4.777 -8.347 -15.836 1.00 91.12 156 GLY A N 1
ATOM 1262 C CA . GLY A 1 156 ? -5.108 -7.200 -16.689 1.00 91.12 156 GLY A CA 1
ATOM 1263 C C . GLY A 1 156 ? -3.895 -6.665 -17.451 1.00 91.12 156 GLY A C 1
ATOM 1264 O O . GLY A 1 156 ? -3.977 -6.430 -18.657 1.00 91.12 156 GLY A O 1
ATOM 1265 N N . VAL A 1 157 ? -2.735 -6.587 -16.788 1.00 92.50 157 VAL A N 1
ATOM 1266 C CA . VAL A 1 157 ? -1.463 -6.250 -17.449 1.00 92.50 157 VAL A CA 1
ATOM 1267 C C . VAL A 1 157 ? -1.118 -7.276 -18.528 1.00 92.50 157 VAL A C 1
ATOM 1269 O O . VAL A 1 157 ? -0.678 -6.892 -19.608 1.00 92.50 157 VAL A O 1
ATOM 1272 N N . VAL A 1 158 ? -1.328 -8.574 -18.265 1.00 92.75 158 VAL A N 1
ATOM 1273 C CA . VAL A 1 158 ? -1.030 -9.650 -19.229 1.00 92.75 158 VAL A CA 1
ATOM 1274 C C . VAL A 1 158 ? -1.836 -9.503 -20.518 1.00 92.75 158 VAL A C 1
ATOM 1276 O O . VAL A 1 158 ? -1.302 -9.732 -21.602 1.00 92.75 158 VAL A O 1
ATOM 1279 N N . GLU A 1 159 ? -3.103 -9.116 -20.408 1.00 90.25 159 GLU A N 1
ATOM 1280 C CA . GLU A 1 159 ? -3.996 -8.916 -21.555 1.00 90.25 159 GLU A CA 1
ATOM 1281 C C . GLU A 1 159 ? -3.568 -7.750 -22.455 1.00 90.25 159 GLU A C 1
ATOM 1283 O O . GLU A 1 159 ? -3.887 -7.754 -23.640 1.00 90.25 159 GLU A O 1
ATOM 1288 N N . HIS A 1 160 ? -2.798 -6.799 -21.918 1.00 90.62 160 HIS A N 1
ATOM 1289 C CA . HIS A 1 160 ? -2.358 -5.597 -22.626 1.00 90.62 160 HIS A CA 1
ATOM 1290 C C . HIS A 1 160 ? -0.857 -5.599 -22.965 1.00 90.62 160 HIS A C 1
ATOM 1292 O O . HIS A 1 160 ? -0.355 -4.598 -23.470 1.00 90.62 160 HIS A O 1
ATOM 1298 N N . LEU A 1 161 ? -0.125 -6.701 -22.731 1.00 89.62 161 LEU A N 1
ATOM 1299 C CA . LEU A 1 161 ? 1.338 -6.755 -22.922 1.00 89.62 161 LEU A CA 1
ATOM 1300 C C . LEU A 1 161 ? 1.792 -6.352 -24.324 1.00 89.62 161 LEU A C 1
ATOM 1302 O O . LEU A 1 161 ? 2.848 -5.739 -24.449 1.00 89.62 161 LEU A O 1
ATOM 1306 N N . ASP A 1 162 ? 1.009 -6.684 -25.351 1.00 88.44 162 ASP A N 1
ATOM 1307 C CA . ASP A 1 162 ? 1.344 -6.389 -26.748 1.00 88.44 162 ASP A CA 1
ATOM 1308 C C . ASP A 1 162 ? 1.379 -4.878 -27.043 1.00 88.44 162 ASP A C 1
ATOM 1310 O O . ASP A 1 162 ? 2.023 -4.453 -28.001 1.00 88.44 162 ASP A O 1
ATOM 1314 N N . TYR A 1 163 ? 0.728 -4.067 -26.204 1.00 87.00 163 TYR A N 1
ATOM 1315 C CA . TYR A 1 163 ? 0.674 -2.608 -26.319 1.00 87.00 163 TYR A CA 1
ATOM 1316 C C . TYR A 1 163 ? 1.674 -1.893 -25.400 1.00 87.00 163 TYR A C 1
ATOM 1318 O O . TYR A 1 163 ? 1.809 -0.674 -25.470 1.00 87.00 163 TYR A O 1
ATOM 1326 N N . ILE A 1 164 ? 2.388 -2.627 -24.540 1.00 89.12 164 ILE A N 1
ATOM 1327 C CA . ILE A 1 164 ? 3.301 -2.052 -23.548 1.00 89.12 164 ILE A CA 1
ATOM 1328 C C . ILE A 1 164 ? 4.735 -2.068 -24.083 1.00 89.12 164 ILE A C 1
ATOM 1330 O O . ILE A 1 164 ? 5.322 -3.123 -24.335 1.00 89.12 164 ILE A O 1
ATOM 1334 N N . GLU A 1 165 ? 5.360 -0.894 -24.158 1.00 89.19 165 GLU A N 1
ATOM 1335 C CA . GLU A 1 165 ? 6.782 -0.788 -24.478 1.00 89.19 165 GLU A CA 1
ATOM 1336 C C . GLU A 1 165 ? 7.660 -1.266 -23.310 1.00 89.19 165 GLU A C 1
ATOM 1338 O O . GLU A 1 165 ? 7.864 -0.578 -22.306 1.00 89.19 165 GLU A O 1
ATOM 1343 N N . MET A 1 166 ? 8.237 -2.461 -23.444 1.00 88.06 166 MET A N 1
ATOM 1344 C CA . MET A 1 166 ? 9.112 -3.040 -22.421 1.00 88.06 166 MET A CA 1
ATOM 1345 C C . MET A 1 166 ? 10.562 -2.563 -22.568 1.00 88.06 166 MET A C 1
ATOM 1347 O O . MET A 1 166 ? 11.460 -3.318 -22.959 1.00 88.06 166 MET A O 1
ATOM 1351 N N . ASN A 1 167 ? 10.800 -1.303 -22.212 1.00 8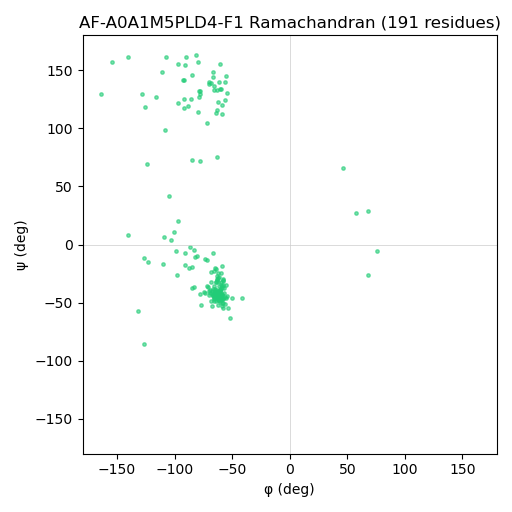9.56 167 ASN A N 1
ATOM 1352 C CA . ASN A 1 167 ? 12.121 -0.673 -22.235 1.00 89.56 167 ASN A CA 1
ATOM 1353 C C . ASN A 1 167 ? 12.972 -1.103 -21.026 1.00 89.56 167 ASN A C 1
ATOM 1355 O O . ASN A 1 167 ? 13.191 -0.349 -20.082 1.00 89.56 167 ASN A O 1
ATOM 1359 N N . TRP A 1 168 ? 13.436 -2.357 -21.031 1.00 91.69 168 TRP A N 1
ATOM 1360 C CA . TRP A 1 168 ? 14.208 -2.937 -19.927 1.00 91.69 168 TRP A CA 1
ATOM 1361 C C . TRP A 1 168 ? 15.518 -2.169 -19.655 1.00 91.69 168 TRP A C 1
ATOM 1363 O O . TRP A 1 168 ? 16.300 -1.966 -20.589 1.00 91.69 168 TRP A O 1
ATOM 1373 N N . PRO A 1 169 ? 15.855 -1.855 -18.388 1.00 89.38 169 PRO A N 1
ATOM 1374 C CA . PRO A 1 169 ? 17.132 -1.235 -18.050 1.00 89.38 169 PRO A CA 1
ATOM 1375 C C . PRO A 1 169 ? 18.302 -2.165 -18.407 1.00 89.38 169 PRO A C 1
ATOM 1377 O O . PRO A 1 169 ? 18.447 -3.244 -17.825 1.00 89.38 169 PRO A O 1
ATOM 1380 N N . ALA A 1 170 ? 19.158 -1.751 -19.347 1.00 81.94 170 ALA A N 1
ATOM 1381 C CA . ALA A 1 170 ? 20.238 -2.588 -19.889 1.00 81.94 170 ALA A CA 1
ATOM 1382 C C . ALA A 1 170 ? 21.219 -3.106 -18.817 1.00 81.94 170 ALA A C 1
ATOM 1384 O O . ALA A 1 170 ? 21.762 -4.202 -18.938 1.00 81.94 170 ALA A O 1
ATOM 1385 N N . SER A 1 171 ? 21.415 -2.339 -17.744 1.00 85.12 171 SER A N 1
ATOM 1386 C CA . SER A 1 171 ? 22.315 -2.664 -16.635 1.00 85.12 171 SER A CA 1
ATOM 1387 C C . SER A 1 171 ? 21.711 -3.596 -15.575 1.00 85.12 171 SER A C 1
ATOM 1389 O O . SER A 1 171 ? 22.427 -3.999 -14.660 1.00 85.12 171 SER A O 1
ATOM 1391 N N . ASN A 1 172 ? 20.424 -3.966 -15.667 1.00 88.06 172 ASN A N 1
ATOM 1392 C CA . ASN A 1 172 ? 19.725 -4.693 -14.602 1.00 88.06 172 ASN A CA 1
ATOM 1393 C C . ASN A 1 172 ? 19.096 -6.016 -15.079 1.00 88.06 172 ASN A C 1
ATOM 1395 O O . ASN A 1 172 ? 17.877 -6.198 -15.128 1.00 88.06 172 ASN A O 1
ATOM 1399 N N . SER A 1 173 ? 19.958 -6.984 -15.401 1.00 88.81 173 SER A N 1
ATOM 1400 C CA . SER A 1 173 ? 19.544 -8.326 -15.839 1.00 88.81 173 SER A CA 1
ATOM 1401 C C . SER A 1 173 ? 18.758 -9.099 -14.770 1.00 88.81 173 SER A C 1
ATOM 1403 O O . SER A 1 173 ? 17.847 -9.860 -15.105 1.00 88.81 173 SER A O 1
ATOM 1405 N N . LYS A 1 174 ? 19.063 -8.876 -13.483 1.00 93.75 174 LYS A N 1
ATOM 1406 C CA . LYS A 1 174 ? 18.344 -9.485 -12.353 1.00 93.75 174 LYS A CA 1
ATOM 1407 C C . LYS A 1 174 ? 16.892 -9.012 -12.301 1.00 93.75 174 LYS A C 1
ATOM 1409 O O . LYS A 1 174 ? 15.998 -9.849 -12.213 1.00 93.75 174 LYS A O 1
ATOM 1414 N N . TYR A 1 175 ? 16.667 -7.702 -12.398 1.00 93.75 175 TYR A N 1
ATOM 1415 C CA . TYR A 1 175 ? 15.328 -7.115 -12.449 1.00 93.75 175 TYR A CA 1
ATOM 1416 C C . TYR A 1 175 ? 14.500 -7.698 -13.593 1.00 93.75 175 TYR A C 1
ATOM 1418 O O . TYR A 1 175 ? 13.404 -8.212 -13.369 1.00 93.75 175 TYR A O 1
ATOM 1426 N N . LYS A 1 176 ? 15.067 -7.704 -14.808 1.00 94.38 176 LYS A N 1
ATOM 1427 C CA . LYS A 1 176 ? 14.392 -8.249 -15.991 1.00 94.38 176 LYS A CA 1
ATOM 1428 C C . LYS A 1 176 ? 13.941 -9.691 -15.767 1.00 94.38 176 LYS A C 1
ATOM 1430 O O . LYS A 1 176 ? 12.806 -10.033 -16.083 1.00 94.38 176 LYS A O 1
ATOM 1435 N N . LYS A 1 177 ? 14.800 -10.531 -15.182 1.00 95.00 177 LYS A N 1
ATOM 1436 C CA . LYS A 1 177 ? 14.451 -11.922 -14.868 1.00 95.00 177 LYS A CA 1
ATOM 1437 C C . LYS A 1 177 ? 13.274 -12.014 -13.890 1.00 95.00 177 LYS A C 1
ATOM 1439 O O . LYS A 1 177 ? 12.332 -12.747 -14.163 1.00 95.00 177 LYS A O 1
ATOM 1444 N N . ILE A 1 178 ? 13.308 -11.251 -12.794 1.00 95.62 178 ILE A N 1
ATOM 1445 C CA . ILE A 1 178 ? 12.235 -11.236 -11.784 1.00 95.62 178 ILE A CA 1
ATOM 1446 C C . ILE A 1 178 ? 10.894 -10.861 -12.421 1.00 95.62 178 ILE A C 1
ATOM 1448 O O . ILE A 1 178 ? 9.892 -11.538 -12.193 1.00 95.62 178 ILE A O 1
ATOM 1452 N N . MET A 1 179 ? 10.875 -9.808 -13.236 1.00 96.19 179 MET A N 1
ATOM 1453 C CA . MET A 1 179 ? 9.642 -9.336 -13.861 1.00 96.19 179 MET A CA 1
ATOM 1454 C C . MET A 1 179 ? 9.118 -10.298 -14.926 1.00 96.19 179 MET A C 1
ATOM 1456 O O . MET A 1 179 ? 7.919 -10.563 -14.949 1.00 96.19 179 MET A O 1
ATOM 1460 N N . LEU A 1 180 ? 9.989 -10.896 -15.746 1.00 94.88 180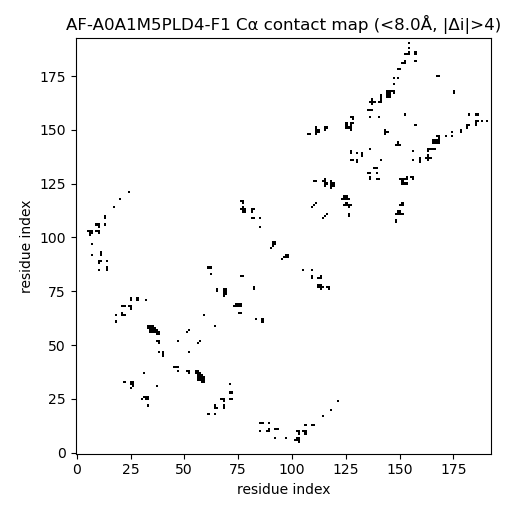 LEU A N 1
ATOM 1461 C CA . LEU A 1 180 ? 9.584 -11.940 -16.696 1.00 94.88 180 LEU A CA 1
ATOM 1462 C C . LEU A 1 180 ? 8.986 -13.160 -15.984 1.00 94.88 180 LEU A C 1
ATOM 1464 O O . LEU A 1 180 ? 7.972 -13.691 -16.435 1.00 94.88 180 LEU A O 1
ATOM 1468 N N . ASP A 1 181 ? 9.557 -13.572 -14.850 1.00 96.06 181 ASP A N 1
ATOM 1469 C CA . ASP A 1 181 ? 9.003 -14.662 -14.044 1.00 96.06 181 ASP A CA 1
ATOM 1470 C C . ASP A 1 181 ? 7.613 -14.299 -13.487 1.00 96.06 181 ASP A C 1
ATOM 1472 O O . ASP A 1 181 ? 6.716 -15.145 -13.473 1.00 96.06 181 ASP A O 1
ATOM 1476 N N . ARG A 1 182 ? 7.397 -13.043 -13.064 1.00 95.44 182 ARG A N 1
ATOM 1477 C CA . ARG A 1 182 ? 6.078 -12.555 -12.614 1.00 95.44 182 ARG A CA 1
ATOM 1478 C C . ARG A 1 182 ? 5.059 -12.518 -13.754 1.00 95.44 182 ARG A C 1
ATOM 1480 O O . ARG A 1 182 ? 3.953 -13.010 -13.560 1.00 95.44 182 ARG A O 1
ATOM 1487 N N 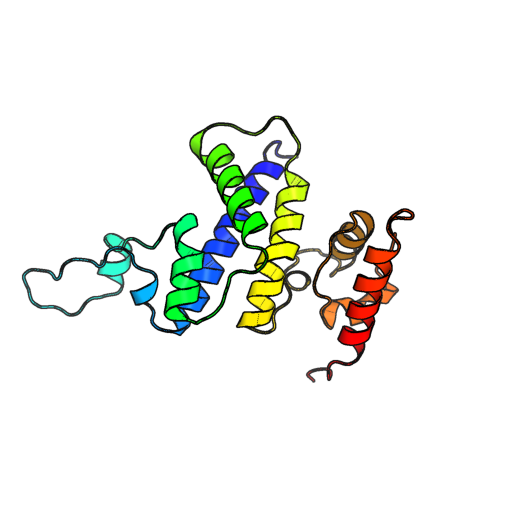. ILE A 1 183 ? 5.439 -12.036 -14.940 1.00 94.81 183 ILE A N 1
ATOM 1488 C CA . ILE A 1 183 ? 4.585 -12.052 -16.143 1.00 94.81 183 ILE A CA 1
ATOM 1489 C C . ILE A 1 183 ? 4.160 -13.484 -16.478 1.00 94.81 183 ILE A C 1
ATOM 1491 O O . ILE A 1 183 ? 2.982 -13.760 -16.699 1.00 94.81 183 ILE A O 1
ATOM 1495 N N . LYS A 1 184 ? 5.107 -14.425 -16.453 1.00 93.94 184 LYS A N 1
ATOM 1496 C CA . LYS A 1 184 ? 4.836 -15.829 -16.770 1.00 93.94 184 LYS A CA 1
ATOM 1497 C C . LYS A 1 184 ? 3.899 -16.482 -15.755 1.00 93.94 184 LYS A C 1
ATOM 1499 O O . LYS A 1 184 ? 3.026 -17.254 -16.137 1.00 93.94 184 LYS A O 1
ATOM 1504 N N . LYS A 1 185 ? 4.043 -16.155 -14.466 1.00 93.12 185 LYS A N 1
ATOM 1505 C CA . LYS A 1 185 ? 3.085 -16.573 -13.429 1.00 93.12 185 LYS A CA 1
ATOM 1506 C C . LYS A 1 185 ? 1.706 -15.967 -13.679 1.00 93.12 185 LYS A C 1
ATOM 1508 O O . LYS A 1 185 ? 0.719 -16.695 -13.623 1.00 93.12 185 LYS A O 1
ATOM 1513 N N . ALA A 1 186 ? 1.642 -14.681 -14.019 1.00 91.75 186 ALA A N 1
ATOM 1514 C CA . ALA A 1 186 ? 0.389 -13.982 -14.273 1.00 91.75 186 ALA A CA 1
ATOM 1515 C C . ALA A 1 186 ? -0.417 -14.609 -15.436 1.00 91.75 186 ALA A C 1
ATOM 1517 O O . ALA A 1 186 ? -1.636 -14.735 -15.359 1.00 91.75 186 ALA A O 1
ATOM 1518 N N . GLN A 1 187 ? 0.268 -15.119 -16.465 1.00 89.12 187 GLN A N 1
ATOM 1519 C CA . GLN A 1 187 ? -0.343 -15.844 -17.591 1.00 89.12 187 GLN A CA 1
ATOM 1520 C C . GLN A 1 187 ? -1.029 -17.165 -17.201 1.00 89.12 187 GLN A C 1
ATOM 1522 O O . GLN A 1 187 ? -1.863 -17.664 -17.954 1.00 89.12 187 GLN A O 1
ATOM 1527 N N . THR A 1 188 ? -0.674 -17.750 -16.053 1.00 85.62 188 THR A N 1
ATOM 1528 C CA . THR A 1 188 ? -1.228 -19.036 -15.593 1.00 85.62 188 THR A CA 1
ATOM 1529 C C . THR A 1 188 ? -2.473 -18.898 -14.720 1.00 85.62 188 THR A C 1
ATOM 1531 O O . THR A 1 188 ? -3.097 -19.914 -14.411 1.00 85.62 188 THR A O 1
ATOM 1534 N N . PHE A 1 189 ? -2.869 -17.678 -14.330 1.00 74.38 189 PHE A N 1
ATOM 1535 C CA . PHE A 1 189 ? -4.099 -17.499 -13.559 1.00 74.38 189 PHE A CA 1
ATOM 1536 C C . PHE A 1 189 ? -5.326 -17.872 -14.404 1.00 74.38 189 PHE A C 1
ATOM 1538 O O . PHE A 1 189 ? -5.418 -17.485 -15.573 1.00 74.38 189 PHE A O 1
ATOM 1545 N N . PRO A 1 190 ? -6.296 -18.608 -13.833 1.00 62.00 190 PRO A N 1
ATOM 1546 C CA . PRO A 1 190 ? -7.546 -18.882 -14.518 1.00 62.00 190 PRO A CA 1
ATOM 1547 C C . PRO A 1 190 ? -8.267 -17.558 -14.777 1.00 62.00 190 PRO A C 1
ATOM 1549 O O . PRO A 1 190 ? -8.547 -16.802 -13.847 1.00 62.00 190 PRO A O 1
ATOM 1552 N N . ARG A 1 191 ? -8.569 -17.282 -16.049 1.00 58.66 191 ARG A N 1
ATOM 1553 C CA . ARG A 1 191 ? -9.361 -16.114 -16.447 1.00 58.66 191 ARG A CA 1
ATOM 1554 C C . ARG A 1 191 ? -10.720 -16.202 -15.748 1.00 58.66 191 ARG A C 1
ATOM 1556 O O . ARG A 1 191 ? -11.486 -17.127 -16.031 1.00 58.66 191 ARG A O 1
ATOM 1563 N N . LYS A 1 192 ? -11.001 -15.292 -14.808 1.00 53.56 192 LYS A N 1
ATOM 1564 C CA . LYS A 1 192 ? -12.352 -15.150 -14.250 1.00 53.56 192 LYS A CA 1
ATOM 1565 C C . LYS A 1 192 ? -13.250 -14.708 -15.410 1.00 53.56 192 LYS A C 1
ATOM 1567 O O . LYS A 1 192 ? -13.011 -13.657 -15.992 1.00 53.56 192 LYS A O 1
ATOM 1572 N N . LYS A 1 193 ? -14.170 -15.593 -15.802 1.00 37.84 193 LYS A N 1
ATOM 1573 C CA . LYS A 1 193 ? -15.214 -15.324 -16.797 1.00 37.84 193 LYS A CA 1
ATOM 1574 C C . LYS A 1 193 ? -16.226 -14.325 -16.262 1.00 37.84 193 LYS A C 1
ATOM 1576 O O . LYS A 1 193 ? -16.492 -14.389 -15.040 1.00 37.84 193 LYS A O 1
#

Secondary structure (DSSP, 8-state):
---TTHHHHHHHHHHHHHHHHHHHHHHTT-GGGGEEEPPPPPSS-PPP-HHHHHHH-EEPPGGGHHHHHHHHH-PPPSSHHHHHHHHHHHHHHHHT---SS--HHHHHHHIIIIIHHHHHHHHS--GGGG---SSTTHHHHHHHHHTT---PPPHHHHHTGGGS-----TT-HHHHHHHHHHHHHHTTS----